Protein AF-A0A1Y1I5N3-F1 (afdb_monomer)

Secondary structure (DSSP, 8-state):
---TTS--HHHHHHHHHHHHHTS-------B--EEEEEE-TT--EEEEEEESSS--THHHHHHHHHHS-GGGS-SEEE-TTHHHHHHHHHTT-TTTTTTPEEEB-HHHHH--SSSS-SS-GGGBGGG-GGGTTS-TTHHHHHHHHHHTTHHHHHHSBHHHHHHHHHHHHHHHHHHSPPTTHHHHHH---GGGS-HHHHHHHH--

Organism: Klebsormidium nitens (NCBI:txid105231)

pLDDT: mean 79.45, std 16.7, range [38.56, 98.25]

Nearest PDB structures (foldseek):
  6s3w-assembly1_A  TM=2.568E-01  e=3.613E+00  Pseudomonas aeruginosa

Mean predicted aligned error: 13.48 Å

Foldseek 3Di:
DADPVNDDPVVVVVVVVVVVVPPPPPVPQQQFPAKAWDDFLLLQTPDIDTHSDPDDLVRVVVCCVVPDFLVRDDLEDEDQPQVRNVVVCCVPPCPSCVSYQGAYQQCSQPPPPPDTRPDDPSRHQCVDPVCPPGNSCSVVVNVVQCVVCVVVSRPDHPVRNVVVVVVSSVVVNVPRCDPCNVVVVVDDDLVPDDPVVNCVPVPD

Structure (mmCIF, N/CA/C/O backbone):
data_AF-A0A1Y1I5N3-F1
#
_entry.id   AF-A0A1Y1I5N3-F1
#
loop_
_atom_site.group_PDB
_atom_site.id
_atom_site.type_symbol
_atom_site.label_atom_id
_atom_site.label_alt_id
_atom_site.label_comp_id
_atom_site.label_asym_id
_atom_site.label_entity_id
_atom_site.label_seq_id
_atom_site.pdbx_PDB_ins_code
_atom_site.Cartn_x
_atom_site.Cartn_y
_atom_site.Cartn_z
_atom_site.occupancy
_atom_site.B_iso_or_equiv
_atom_site.auth_seq_id
_atom_site.auth_comp_id
_atom_site.auth_asym_id
_atom_site.auth_atom_id
_atom_site.pdbx_PDB_model_num
ATOM 1 N N . HIS A 1 1 ? 29.650 -2.878 34.813 1.00 49.00 1 HIS A N 1
ATOM 2 C CA . HIS A 1 1 ? 29.676 -1.657 33.980 1.00 49.00 1 HIS A CA 1
ATOM 3 C C . HIS A 1 1 ? 28.826 -0.577 34.642 1.00 49.00 1 HIS A C 1
ATOM 5 O O . HIS A 1 1 ? 27.629 -0.785 34.774 1.00 49.00 1 HIS A O 1
ATOM 11 N N . ARG A 1 2 ? 29.423 0.523 35.129 1.00 40.97 2 ARG A N 1
ATOM 12 C CA . ARG A 1 2 ? 28.665 1.680 35.653 1.00 40.97 2 ARG A CA 1
ATOM 13 C C . ARG A 1 2 ? 28.353 2.626 34.493 1.00 40.97 2 ARG A C 1
ATOM 15 O O . ARG A 1 2 ? 29.228 2.873 33.666 1.00 40.97 2 ARG A O 1
ATOM 22 N N . CYS A 1 3 ? 27.114 3.106 34.409 1.00 49.78 3 CYS A N 1
ATOM 23 C CA . CYS A 1 3 ? 26.715 4.127 33.438 1.00 49.78 3 CYS A CA 1
ATOM 24 C C . CYS A 1 3 ? 27.462 5.443 33.738 1.00 49.78 3 CYS A C 1
ATOM 26 O O . CYS A 1 3 ? 27.920 5.655 34.860 1.00 49.78 3 CYS A O 1
ATOM 28 N N . ARG A 1 4 ? 27.569 6.349 32.756 1.00 51.53 4 ARG A N 1
ATOM 29 C CA . ARG A 1 4 ? 28.248 7.663 32.860 1.00 51.53 4 ARG A CA 1
ATOM 30 C C . ARG A 1 4 ? 27.728 8.541 34.018 1.00 51.53 4 ARG A C 1
ATOM 32 O O . ARG A 1 4 ? 28.372 9.515 34.382 1.00 51.53 4 ARG A O 1
ATOM 39 N N . SER A 1 5 ? 26.578 8.182 34.590 1.00 65.56 5 SER A N 1
ATOM 40 C CA . SER A 1 5 ? 25.937 8.780 35.765 1.00 65.56 5 SER A CA 1
ATOM 41 C C . SER A 1 5 ? 26.458 8.273 37.119 1.00 65.56 5 SER A C 1
ATOM 43 O O . SER A 1 5 ? 25.972 8.728 38.149 1.00 65.56 5 SER A O 1
ATOM 45 N N . GLY A 1 6 ? 27.390 7.312 37.152 1.00 69.25 6 GLY A N 1
ATOM 46 C CA . GLY A 1 6 ? 27.912 6.711 38.388 1.00 69.25 6 GLY A CA 1
ATOM 47 C C . GLY A 1 6 ? 26.971 5.704 39.064 1.00 69.25 6 GLY A C 1
ATOM 48 O O . GLY A 1 6 ? 27.403 4.995 39.970 1.00 69.25 6 GLY A O 1
ATOM 49 N N . LEU A 1 7 ? 25.728 5.596 38.587 1.00 69.00 7 LEU A N 1
ATOM 50 C CA . LEU A 1 7 ? 24.708 4.680 39.095 1.00 69.00 7 LEU A CA 1
ATOM 51 C C . LEU A 1 7 ? 24.925 3.255 38.574 1.00 69.00 7 LEU A C 1
ATOM 53 O O . LEU A 1 7 ? 25.372 3.035 37.436 1.00 69.00 7 LEU A O 1
ATOM 57 N N . THR A 1 8 ? 24.573 2.275 39.402 1.00 72.44 8 THR A N 1
ATOM 58 C CA . THR A 1 8 ? 24.370 0.900 38.941 1.00 72.44 8 THR A CA 1
ATOM 59 C C . THR A 1 8 ? 23.122 0.827 38.054 1.00 72.44 8 THR A C 1
ATOM 61 O O . THR A 1 8 ? 22.257 1.702 38.094 1.00 72.44 8 THR A O 1
ATOM 64 N N . VAL A 1 9 ? 23.027 -0.208 37.214 1.00 67.94 9 VAL A N 1
ATOM 65 C CA . VAL A 1 9 ? 21.909 -0.367 36.262 1.00 67.94 9 VAL A CA 1
ATOM 66 C C . VAL A 1 9 ? 20.556 -0.354 36.988 1.00 67.94 9 VAL A C 1
ATOM 68 O O . VAL A 1 9 ? 19.656 0.368 36.574 1.00 67.94 9 VAL A O 1
ATOM 71 N N . GLY A 1 10 ? 20.450 -1.041 38.132 1.00 72.19 10 GLY A N 1
ATOM 72 C CA . GLY A 1 10 ? 19.219 -1.069 38.928 1.00 72.19 10 GLY A CA 1
ATOM 73 C C . GLY A 1 10 ? 18.838 0.287 39.533 1.00 72.19 10 GLY A C 1
ATOM 74 O O . GLY A 1 10 ? 17.663 0.640 39.557 1.00 72.19 10 GLY A O 1
ATOM 75 N N . GLU A 1 11 ? 19.814 1.085 39.971 1.00 76.50 11 GLU A N 1
ATOM 76 C CA . GLU A 1 11 ? 19.559 2.432 40.504 1.00 76.50 11 GLU A CA 1
ATOM 77 C C . GLU A 1 11 ? 19.145 3.416 39.404 1.00 76.50 11 GLU A C 1
ATOM 79 O O . GLU A 1 11 ? 18.310 4.294 39.628 1.00 76.50 11 GLU A O 1
ATOM 84 N N . PHE A 1 12 ? 19.702 3.262 38.200 1.00 73.25 12 PHE A N 1
ATOM 85 C CA . PHE A 1 12 ? 19.296 4.044 37.038 1.00 73.25 12 PHE A CA 1
ATOM 86 C C . PHE A 1 12 ? 17.852 3.721 36.633 1.00 73.25 12 PHE A C 1
ATOM 88 O O . PHE A 1 12 ? 17.047 4.637 36.462 1.00 73.25 12 PHE A O 1
ATOM 95 N N . ASP A 1 13 ? 17.504 2.436 36.564 1.00 70.88 13 ASP A N 1
ATOM 96 C CA . ASP A 1 13 ? 16.156 1.987 36.211 1.00 70.88 13 ASP A CA 1
ATOM 97 C C . ASP A 1 13 ? 15.117 2.427 37.255 1.00 70.88 13 ASP A C 1
ATOM 99 O O . ASP A 1 13 ? 14.044 2.916 36.896 1.00 70.88 13 ASP A O 1
ATOM 103 N N . ALA A 1 14 ? 15.453 2.348 38.549 1.00 77.81 14 ALA A N 1
ATOM 104 C CA . ALA A 1 14 ? 14.594 2.828 39.632 1.00 77.81 14 ALA A CA 1
ATOM 105 C C . ALA A 1 14 ? 14.364 4.347 39.562 1.00 77.81 14 ALA A C 1
ATOM 107 O O . ALA A 1 14 ? 13.239 4.816 39.753 1.00 77.81 14 ALA A O 1
ATOM 108 N N . LYS A 1 15 ? 15.404 5.123 39.235 1.00 77.62 15 LYS A N 1
ATOM 109 C CA . LYS A 1 15 ? 15.297 6.578 39.074 1.00 77.62 15 LYS A CA 1
ATOM 110 C C . LYS A 1 15 ? 14.412 6.955 37.884 1.00 77.62 15 LYS A C 1
ATOM 112 O O . LYS A 1 15 ? 13.531 7.801 38.025 1.00 77.62 15 LYS A O 1
ATOM 117 N N . VAL A 1 16 ? 14.585 6.284 36.744 1.00 72.50 16 VAL A N 1
ATOM 118 C CA . VAL A 1 16 ? 13.732 6.472 35.558 1.00 72.50 16 VAL A CA 1
ATOM 119 C C . VAL A 1 16 ? 12.280 6.095 35.865 1.00 72.50 16 VAL A C 1
ATOM 121 O O . VAL A 1 16 ? 11.362 6.820 35.477 1.00 72.50 16 VAL A O 1
ATOM 124 N N . ALA A 1 17 ? 12.055 5.003 36.603 1.00 70.44 17 ALA A N 1
ATOM 125 C CA . ALA A 1 17 ? 10.721 4.586 37.024 1.00 70.44 17 ALA A CA 1
ATOM 126 C C . ALA A 1 17 ? 10.049 5.644 37.918 1.00 70.44 17 ALA A C 1
ATOM 128 O O . ALA A 1 17 ? 8.897 6.011 37.671 1.00 70.44 17 ALA A O 1
ATOM 129 N N . LEU A 1 18 ? 10.778 6.206 38.887 1.00 70.62 18 LEU A N 1
ATOM 130 C CA . LEU A 1 18 ? 10.274 7.244 39.790 1.00 70.62 18 LEU A CA 1
ATOM 131 C C . LEU A 1 18 ? 9.935 8.548 39.045 1.00 70.62 18 LEU A C 1
ATOM 133 O O . LEU A 1 18 ? 8.859 9.115 39.234 1.00 70.62 18 LEU A O 1
ATOM 137 N N . GLU A 1 19 ? 10.808 8.988 38.134 1.00 68.19 19 GLU A N 1
ATOM 138 C CA . GLU A 1 19 ? 10.576 10.162 37.280 1.00 68.19 19 GLU A CA 1
ATOM 139 C C . GLU A 1 19 ? 9.397 9.946 36.313 1.00 68.19 19 GLU A C 1
ATOM 141 O O . GLU A 1 19 ? 8.645 10.877 36.005 1.00 68.19 19 GLU A O 1
ATOM 146 N N . SER A 1 20 ? 9.182 8.706 35.862 1.00 57.84 20 SER A N 1
ATOM 147 C CA . SER A 1 20 ? 8.057 8.348 34.993 1.00 57.84 20 SER A CA 1
ATOM 148 C C . SER A 1 20 ? 6.710 8.264 35.726 1.00 57.84 20 SER A C 1
ATOM 150 O O . SER A 1 20 ? 5.678 8.542 35.112 1.00 57.84 20 SER A O 1
ATOM 152 N N . GLY A 1 21 ? 6.709 7.977 37.036 1.00 53.69 21 GLY A N 1
ATOM 153 C CA . GLY A 1 21 ? 5.507 7.902 37.879 1.00 53.69 21 GLY A CA 1
ATOM 154 C C . GLY A 1 21 ? 4.899 9.259 38.264 1.00 53.69 21 GLY A C 1
ATOM 155 O O . GLY A 1 21 ? 3.716 9.331 38.589 1.00 53.69 21 GLY A O 1
ATOM 156 N N . ILE A 1 22 ? 5.670 10.351 38.181 1.00 52.28 22 ILE A N 1
ATOM 157 C CA . ILE A 1 22 ? 5.229 11.709 38.568 1.00 52.28 22 ILE A CA 1
ATOM 158 C C . ILE A 1 22 ? 4.509 12.444 37.423 1.00 52.28 22 ILE A C 1
ATOM 160 O O . ILE A 1 22 ? 3.836 13.460 37.637 1.00 52.28 22 ILE A O 1
ATOM 164 N N . LYS A 1 23 ? 4.547 11.923 36.189 1.00 48.09 23 LYS A N 1
ATOM 165 C CA . LYS A 1 23 ? 3.682 12.444 35.125 1.00 48.09 23 LYS A CA 1
ATOM 166 C C . LYS A 1 23 ? 2.243 12.094 35.479 1.00 48.09 23 LYS A C 1
ATOM 168 O O . LYS A 1 23 ? 1.812 10.968 35.254 1.00 48.09 23 LYS A O 1
ATOM 173 N N . LYS A 1 24 ? 1.510 13.082 36.023 1.00 45.91 24 LYS A N 1
ATOM 174 C CA . LYS A 1 24 ? 0.048 13.065 36.183 1.00 45.91 24 LYS A CA 1
ATOM 175 C C . LYS A 1 24 ? -0.533 12.241 35.044 1.00 45.91 24 LYS A C 1
ATOM 177 O O . LYS A 1 24 ? -0.279 12.572 33.883 1.00 45.91 24 LYS A O 1
ATOM 182 N N . ASN A 1 25 ? -1.316 11.219 35.382 1.00 45.00 25 ASN A N 1
ATOM 183 C CA . ASN A 1 25 ? -2.225 10.542 34.468 1.00 45.00 25 ASN A CA 1
ATOM 184 C C . ASN A 1 25 ? -3.223 11.576 33.908 1.00 45.00 25 ASN A C 1
ATOM 186 O O . ASN A 1 25 ? -4.416 11.539 34.193 1.00 45.00 25 ASN A O 1
ATOM 190 N N . LYS A 1 26 ? -2.763 12.515 33.069 1.00 43.25 26 LYS A N 1
ATOM 191 C CA . LYS A 1 26 ? -3.574 13.003 31.970 1.00 43.25 26 LYS A CA 1
ATOM 192 C C . LYS A 1 26 ? -3.842 11.729 31.215 1.00 43.25 26 LYS A C 1
ATOM 194 O O . LYS A 1 26 ? -2.942 11.209 30.563 1.00 43.25 26 LYS A O 1
ATOM 199 N N . ARG A 1 27 ? -5.040 11.183 31.418 1.00 42.94 27 ARG A N 1
ATOM 200 C CA . ARG A 1 27 ? -5.627 10.147 30.585 1.00 42.94 27 ARG A CA 1
ATOM 201 C C . ARG A 1 27 ? -5.386 10.655 29.173 1.00 42.94 27 ARG A C 1
ATOM 203 O O . ARG A 1 27 ? -6.073 11.578 28.746 1.00 42.94 27 ARG A O 1
ATOM 210 N N . LEU A 1 28 ? -4.303 10.192 28.538 1.00 47.88 28 LEU A N 1
ATOM 211 C CA . LEU A 1 28 ? -3.980 10.538 27.168 1.00 47.88 28 LEU A CA 1
ATOM 212 C C . LEU A 1 28 ? -5.255 10.134 26.467 1.00 47.88 28 LEU A C 1
ATOM 214 O O . LEU A 1 28 ? -5.582 8.943 26.437 1.00 47.88 28 LEU A O 1
ATOM 218 N N . GLN A 1 29 ? -6.039 11.118 26.018 1.00 53.00 29 GLN A N 1
ATOM 219 C CA . GLN A 1 29 ? -7.091 10.815 25.075 1.00 53.00 29 GLN A CA 1
ATOM 220 C C . GLN A 1 29 ? -6.402 9.924 24.047 1.00 53.00 29 GLN A C 1
ATOM 222 O O . GLN A 1 29 ? -5.270 10.212 23.640 1.00 53.00 29 GLN A O 1
ATOM 227 N N . ARG A 1 30 ? -6.988 8.750 23.787 1.00 54.19 30 ARG A N 1
ATOM 228 C CA . ARG A 1 30 ? -6.460 7.772 22.833 1.00 54.19 30 ARG A CA 1
ATOM 229 C C . ARG A 1 30 ? -6.577 8.394 21.440 1.00 54.19 30 ARG A C 1
ATOM 231 O O . ARG A 1 30 ? -7.426 8.007 20.646 1.00 54.19 30 ARG A O 1
ATOM 238 N N . HIS A 1 31 ? -5.774 9.421 21.204 1.00 63.66 31 HIS A N 1
ATOM 239 C CA . HIS A 1 31 ? -5.597 10.088 19.944 1.00 63.66 31 HIS A CA 1
ATOM 240 C C . HIS A 1 31 ? -4.945 9.067 19.029 1.00 63.66 31 HIS A C 1
ATOM 242 O O . HIS A 1 31 ? -4.010 8.353 19.421 1.00 63.66 31 HIS A O 1
ATOM 248 N N . THR A 1 32 ? -5.482 8.968 17.824 1.00 69.25 32 THR A N 1
ATOM 249 C CA . THR A 1 32 ? -4.882 8.169 16.767 1.00 69.25 32 THR A CA 1
ATOM 250 C C . THR A 1 32 ? -3.478 8.716 16.497 1.00 69.25 32 THR A C 1
ATOM 252 O O . THR A 1 32 ? -3.208 9.907 16.662 1.00 69.25 32 THR A O 1
ATOM 255 N N . LYS A 1 33 ? -2.530 7.844 16.147 1.00 77.50 33 LYS A N 1
ATOM 256 C CA . LYS A 1 33 ? -1.185 8.274 15.730 1.00 77.50 33 LYS A CA 1
ATOM 257 C C . LYS A 1 33 ? -1.128 8.617 14.243 1.00 77.50 33 LYS A C 1
ATOM 259 O O . LYS A 1 33 ? -0.141 9.189 13.794 1.00 77.50 33 LYS A O 1
ATOM 264 N N . GLY A 1 34 ? -2.201 8.324 13.512 1.00 83.19 34 GLY A N 1
ATOM 265 C CA . GLY A 1 34 ? -2.398 8.683 12.117 1.00 83.19 34 GLY A CA 1
ATOM 266 C C . GLY A 1 34 ? -3.257 7.653 11.392 1.00 83.19 34 GLY A C 1
ATOM 267 O O . GLY A 1 34 ? -3.804 6.731 12.002 1.00 83.19 34 GLY A O 1
ATOM 268 N N . GLY A 1 35 ? -3.356 7.815 10.078 1.00 86.25 35 GLY A N 1
ATOM 269 C CA . GLY A 1 35 ? -3.893 6.814 9.166 1.00 86.25 35 GLY A CA 1
ATOM 270 C C . GLY A 1 35 ? -2.819 6.413 8.162 1.00 86.25 35 GLY A C 1
ATOM 271 O O . GLY A 1 35 ? -2.046 7.259 7.726 1.00 86.25 35 GLY A O 1
ATOM 272 N N . PHE A 1 36 ? -2.783 5.137 7.813 1.00 88.81 36 PHE A N 1
ATOM 273 C CA . PHE A 1 36 ? -1.980 4.589 6.729 1.00 88.81 36 PHE A CA 1
ATOM 274 C C . PHE A 1 36 ? -2.914 4.310 5.552 1.00 88.81 36 PHE A C 1
ATOM 276 O O . PHE A 1 36 ? -3.925 3.637 5.746 1.00 88.81 36 PHE A O 1
ATOM 283 N N . VAL A 1 37 ? -2.633 4.828 4.359 1.00 90.56 37 VAL A N 1
ATOM 284 C CA . VAL A 1 37 ? -3.534 4.707 3.200 1.00 90.56 37 VAL A CA 1
ATOM 285 C C . VAL A 1 37 ? -2.962 3.797 2.125 1.00 90.56 37 VAL A C 1
ATOM 287 O O . VAL A 1 37 ? -1.754 3.729 1.930 1.00 90.56 37 VAL A O 1
ATOM 290 N N . PHE A 1 38 ? -3.852 3.115 1.407 1.00 89.94 38 PHE A N 1
ATOM 291 C CA . PHE A 1 38 ? -3.508 2.313 0.236 1.00 89.94 38 PHE A CA 1
ATOM 292 C C . PHE A 1 38 ? -4.138 2.962 -0.978 1.00 89.94 38 PHE A C 1
ATOM 294 O O . PHE A 1 38 ? -5.343 3.225 -0.979 1.00 89.94 38 PHE A O 1
ATOM 301 N N . SER A 1 39 ? -3.343 3.201 -2.014 1.00 89.94 39 SER A N 1
ATOM 302 C CA . SER A 1 39 ? -3.842 3.762 -3.260 1.00 89.94 39 SER A CA 1
ATOM 303 C C . SER A 1 39 ? -3.265 3.064 -4.472 1.00 89.94 39 SER A C 1
ATOM 305 O O . SER A 1 39 ? -2.193 2.465 -4.420 1.00 89.94 39 SER A O 1
ATOM 307 N N . CYS A 1 40 ? -3.974 3.190 -5.583 1.00 87.81 40 CYS A N 1
ATOM 308 C CA . CYS A 1 40 ? -3.466 2.793 -6.883 1.00 87.81 40 CYS A CA 1
ATOM 309 C C . CYS A 1 40 ? -2.579 3.883 -7.500 1.00 87.81 40 CYS A C 1
ATOM 311 O O . CYS A 1 40 ? -2.591 5.024 -7.028 1.00 87.81 40 CYS A O 1
ATOM 313 N N . PRO A 1 41 ? -1.884 3.577 -8.608 1.00 88.06 41 PRO A N 1
ATOM 314 C CA . PRO A 1 41 ? -1.103 4.564 -9.356 1.00 88.06 41 PRO A CA 1
ATOM 315 C C . PRO A 1 41 ? -1.919 5.756 -9.889 1.00 88.06 41 PRO A C 1
ATOM 317 O O . PRO A 1 41 ? -1.386 6.847 -10.064 1.00 88.06 41 PRO A O 1
ATOM 320 N N . HIS A 1 42 ? -3.228 5.586 -10.097 1.00 86.44 42 HIS A N 1
ATOM 321 C CA . HIS A 1 42 ? -4.155 6.660 -10.488 1.00 86.44 42 HIS A CA 1
ATOM 322 C C . HIS A 1 42 ? -4.592 7.536 -9.304 1.00 86.44 42 HIS A C 1
ATOM 324 O O . HIS A 1 42 ? -5.553 8.296 -9.405 1.00 86.44 42 HIS A O 1
ATOM 330 N N . CYS A 1 43 ? -3.927 7.394 -8.156 1.00 89.06 43 CYS A N 1
ATOM 331 C CA . CYS A 1 43 ? -4.204 8.122 -6.928 1.00 89.06 43 CYS A CA 1
ATOM 332 C C . CYS A 1 43 ? -5.594 7.839 -6.332 1.00 89.06 43 CYS A C 1
ATOM 334 O O . CYS A 1 43 ? -6.053 8.631 -5.518 1.00 89.06 43 CYS A O 1
ATOM 336 N N . VAL A 1 44 ? -6.270 6.737 -6.677 1.00 89.19 44 VAL A N 1
ATOM 337 C CA . VAL A 1 44 ? -7.519 6.316 -6.009 1.00 89.19 44 VAL A CA 1
ATOM 338 C C . VAL A 1 44 ? -7.165 5.618 -4.703 1.00 89.19 44 VAL A C 1
ATOM 340 O O . VAL A 1 44 ? -6.408 4.650 -4.724 1.00 89.19 44 VAL A O 1
ATOM 343 N N . ILE A 1 45 ? -7.709 6.084 -3.577 1.00 88.44 45 ILE A N 1
ATOM 344 C CA . ILE A 1 45 ? -7.483 5.462 -2.265 1.00 88.44 45 ILE A CA 1
ATOM 345 C C . ILE A 1 45 ? -8.481 4.315 -2.085 1.00 88.44 45 ILE A C 1
ATOM 347 O O . ILE A 1 45 ? -9.687 4.547 -2.063 1.00 88.44 45 ILE A O 1
ATOM 351 N N . TYR A 1 46 ? -7.992 3.088 -1.930 1.00 86.12 46 TYR A N 1
ATOM 352 C CA . TYR A 1 46 ? -8.825 1.897 -1.732 1.00 86.12 46 TYR A CA 1
ATOM 353 C C . TYR A 1 46 ? -9.297 1.729 -0.294 1.00 86.12 46 TYR A C 1
ATOM 355 O O . TYR A 1 46 ? -10.343 1.145 -0.031 1.00 86.12 46 TYR A O 1
ATOM 363 N N . GLY A 1 47 ? -8.509 2.231 0.648 1.00 86.06 47 GLY A N 1
ATOM 364 C CA . GLY A 1 47 ? -8.803 2.099 2.059 1.00 86.06 47 GLY A CA 1
ATOM 365 C C . GLY A 1 47 ? -7.682 2.645 2.919 1.00 86.06 47 GLY A C 1
ATOM 366 O O . GLY A 1 47 ? -6.672 3.159 2.428 1.00 86.06 47 GLY A O 1
ATOM 367 N N . PHE A 1 48 ? -7.879 2.527 4.226 1.00 88.81 48 PHE A N 1
ATOM 368 C CA . PHE A 1 48 ? -6.944 3.021 5.220 1.00 88.81 48 PHE A CA 1
ATOM 369 C C . PHE A 1 48 ? -6.882 2.107 6.447 1.00 88.81 48 PHE A C 1
ATOM 371 O O . PHE A 1 48 ? -7.803 1.344 6.739 1.00 88.81 48 PHE A O 1
ATOM 378 N N . HIS A 1 49 ? -5.792 2.226 7.195 1.00 88.69 49 HIS A N 1
ATOM 379 C CA . HIS A 1 49 ? -5.568 1.591 8.483 1.00 88.69 49 HIS A CA 1
ATOM 380 C C . HIS A 1 49 ? -5.296 2.658 9.536 1.00 88.69 49 HIS A C 1
ATOM 382 O O . HIS A 1 49 ? -4.391 3.475 9.384 1.00 88.69 49 HIS A O 1
ATOM 388 N N . VAL A 1 50 ? -6.087 2.674 10.607 1.00 88.06 50 VAL A N 1
ATOM 389 C CA . VAL A 1 50 ? -5.875 3.622 11.703 1.00 88.06 50 VAL A CA 1
ATOM 390 C C . VAL A 1 50 ? -4.725 3.137 12.576 1.00 88.06 50 VAL A C 1
ATOM 392 O O . VAL A 1 50 ? -4.815 2.086 13.208 1.00 88.06 50 VAL A O 1
ATOM 395 N N . MET A 1 51 ? -3.666 3.936 12.657 1.00 86.88 51 MET A N 1
ATOM 396 C CA . MET A 1 51 ? -2.493 3.614 13.454 1.00 86.88 51 MET A CA 1
ATOM 397 C C . MET A 1 51 ? -2.718 4.030 14.909 1.00 86.88 51 MET A C 1
ATOM 399 O O . MET A 1 51 ? -2.945 5.201 15.225 1.00 86.88 51 MET A O 1
ATOM 403 N N . LEU A 1 52 ? -2.628 3.066 15.824 1.00 84.31 52 LEU A N 1
ATOM 404 C CA . LEU A 1 52 ? -2.673 3.318 17.273 1.00 84.31 52 LEU A CA 1
ATOM 405 C C . LEU A 1 52 ? -1.279 3.568 17.870 1.00 84.31 52 LEU A C 1
ATOM 407 O O . LEU A 1 52 ? -1.146 3.936 19.038 1.00 84.31 52 LEU A O 1
ATOM 411 N N . ARG A 1 53 ? -0.232 3.330 17.078 1.00 85.38 53 ARG A N 1
ATOM 412 C CA . ARG A 1 53 ? 1.188 3.479 17.420 1.00 85.38 53 ARG A CA 1
ATOM 413 C C . ARG A 1 53 ? 1.903 4.161 16.251 1.00 85.38 53 ARG A C 1
ATOM 415 O O . ARG A 1 53 ? 1.265 4.480 15.256 1.00 85.38 53 ARG A O 1
ATOM 422 N N . GLY A 1 54 ? 3.199 4.432 16.394 1.00 85.00 54 GLY A N 1
ATOM 423 C CA . GLY A 1 54 ? 3.994 4.901 15.257 1.00 85.00 54 GLY A CA 1
ATOM 424 C C . GLY A 1 54 ? 3.972 3.884 14.114 1.00 85.00 54 GLY A C 1
ATOM 425 O O . GLY A 1 54 ? 3.869 2.683 14.378 1.00 85.00 54 GLY A O 1
ATOM 426 N N . GLU A 1 55 ? 4.067 4.382 12.881 1.00 88.94 55 GLU A N 1
ATOM 427 C CA . GLU A 1 55 ? 4.101 3.552 11.677 1.00 88.94 55 GLU A CA 1
ATOM 428 C C . GLU A 1 55 ? 5.217 2.510 11.759 1.00 88.94 55 GLU A C 1
ATOM 430 O O . GLU A 1 55 ? 6.341 2.769 12.203 1.00 88.94 55 GLU A O 1
ATOM 435 N N . SER A 1 56 ? 4.896 1.301 11.327 1.00 91.19 56 SER A N 1
ATOM 436 C CA . SER A 1 56 ? 5.803 0.173 11.320 1.00 91.19 56 SER A CA 1
ATOM 437 C C . SER A 1 56 ? 5.485 -0.762 10.152 1.00 91.19 56 SER A C 1
ATOM 439 O O . SER A 1 56 ? 4.370 -0.756 9.642 1.00 91.19 56 SER A O 1
ATOM 441 N N . PRO A 1 57 ? 6.397 -1.679 9.783 1.00 95.06 57 PRO A N 1
ATOM 442 C CA . PRO A 1 57 ? 6.104 -2.730 8.803 1.00 95.06 57 PRO A CA 1
ATOM 443 C C . PRO A 1 57 ? 4.866 -3.586 9.123 1.00 95.06 57 PRO A C 1
ATOM 445 O O . PRO A 1 57 ? 4.336 -4.264 8.245 1.00 95.06 57 PRO A O 1
ATOM 448 N N . ARG A 1 58 ? 4.408 -3.577 10.383 1.00 94.38 58 ARG A N 1
ATOM 449 C CA . ARG A 1 58 ? 3.196 -4.275 10.807 1.00 94.38 58 ARG A CA 1
ATOM 450 C C . ARG A 1 58 ? 1.943 -3.680 10.172 1.00 94.38 58 ARG A C 1
ATOM 452 O O . ARG A 1 58 ? 1.021 -4.441 9.907 1.00 94.38 58 ARG A O 1
ATOM 459 N N . ASP A 1 59 ? 1.882 -2.370 9.972 1.00 93.81 59 ASP A N 1
ATOM 460 C CA . ASP A 1 59 ? 0.675 -1.676 9.519 1.00 93.81 59 ASP A CA 1
ATOM 461 C C . ASP A 1 59 ? 0.271 -2.123 8.098 1.00 93.81 59 ASP A C 1
ATOM 463 O O . ASP A 1 59 ? -0.815 -2.697 7.950 1.00 93.81 59 ASP A O 1
ATOM 467 N N . PRO A 1 60 ? 1.150 -2.031 7.074 1.00 93.69 60 PRO A N 1
ATOM 468 C CA . PRO A 1 60 ? 0.861 -2.582 5.756 1.00 93.69 60 PRO A CA 1
ATOM 469 C C . PRO A 1 60 ? 0.690 -4.102 5.755 1.00 93.69 60 PRO A C 1
ATOM 471 O O . PRO A 1 60 ? -0.228 -4.604 5.109 1.00 93.69 60 PRO A O 1
ATOM 474 N N . PHE A 1 61 ? 1.500 -4.846 6.519 1.00 95.81 61 PHE A N 1
ATOM 475 C CA . PHE A 1 61 ? 1.344 -6.300 6.633 1.00 95.81 61 PHE A CA 1
ATOM 476 C C . PHE A 1 61 ? -0.047 -6.691 7.147 1.00 95.81 61 PHE A C 1
ATOM 478 O O . PHE A 1 61 ? -0.686 -7.574 6.583 1.00 95.81 61 PHE A O 1
ATOM 485 N N . THR A 1 62 ? -0.529 -6.026 8.201 1.00 93.44 62 THR A N 1
ATOM 486 C CA . THR A 1 62 ? -1.816 -6.339 8.834 1.00 93.44 62 THR A CA 1
ATOM 487 C C . THR A 1 62 ? -2.947 -6.184 7.831 1.00 93.44 62 THR A C 1
ATOM 489 O O . THR A 1 62 ? -3.808 -7.054 7.754 1.00 93.44 62 THR A O 1
ATOM 492 N N . VAL A 1 63 ? -2.943 -5.118 7.031 1.00 91.44 63 VAL A N 1
ATOM 493 C CA . VAL A 1 63 ? -3.978 -4.921 6.010 1.00 91.44 63 VAL A CA 1
ATOM 494 C C . VAL A 1 63 ? -3.874 -5.968 4.913 1.00 91.44 63 VAL A C 1
ATOM 496 O O . VAL A 1 63 ? -4.855 -6.660 4.663 1.00 91.44 63 VAL A O 1
ATOM 499 N N . LEU A 1 64 ? -2.698 -6.125 4.302 1.00 92.50 64 LEU A N 1
ATOM 500 C CA . LEU A 1 64 ? -2.522 -7.044 3.175 1.00 92.50 64 LEU A CA 1
ATOM 501 C C . LEU A 1 64 ? -2.859 -8.491 3.553 1.00 92.50 64 LEU A C 1
ATOM 503 O O . LEU A 1 64 ? -3.478 -9.192 2.765 1.00 92.50 64 LEU A O 1
ATOM 507 N N . TYR A 1 65 ? -2.502 -8.923 4.764 1.00 95.19 65 TYR A N 1
ATOM 508 C CA . TYR A 1 65 ? -2.741 -10.289 5.226 1.00 95.19 65 TYR A CA 1
ATOM 509 C C . TYR A 1 65 ? -4.180 -10.538 5.702 1.00 95.19 65 TYR A C 1
ATOM 511 O O . TYR A 1 65 ? -4.712 -11.624 5.509 1.00 95.19 65 TYR A O 1
ATOM 51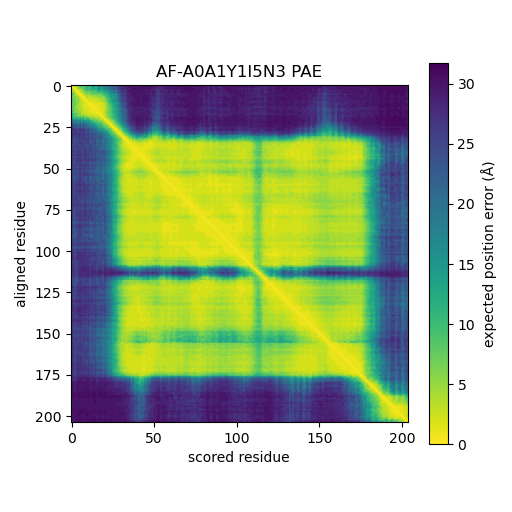9 N N . THR A 1 66 ? -4.829 -9.555 6.338 1.00 91.19 66 THR A N 1
ATOM 520 C CA . THR A 1 66 ? -6.155 -9.768 6.962 1.00 91.19 66 THR A CA 1
ATOM 521 C C . THR A 1 66 ? -7.335 -9.263 6.137 1.00 91.19 66 THR A C 1
ATOM 523 O O . THR A 1 66 ? -8.485 -9.439 6.553 1.00 91.19 66 THR A O 1
ATOM 526 N N . ARG A 1 67 ? -7.083 -8.563 5.024 1.00 89.56 67 ARG A N 1
ATOM 527 C CA . ARG A 1 67 ? -8.128 -7.931 4.198 1.00 89.56 67 ARG A CA 1
ATOM 528 C C . ARG A 1 67 ? -8.128 -8.378 2.744 1.00 89.56 67 ARG A C 1
ATOM 530 O O . ARG A 1 67 ? -9.122 -8.135 2.072 1.00 89.56 67 ARG A O 1
ATOM 537 N N . LEU A 1 68 ? -7.060 -9.014 2.271 1.00 87.62 68 LEU A N 1
ATOM 538 C CA . LEU A 1 68 ? -6.957 -9.526 0.907 1.00 87.62 68 LEU A CA 1
ATOM 539 C C . LEU A 1 68 ? -6.728 -11.033 0.950 1.00 87.62 68 LEU A C 1
ATOM 541 O O . LEU A 1 68 ? -6.088 -11.534 1.871 1.00 87.62 68 LEU A O 1
ATOM 545 N N . ASN A 1 69 ? -7.226 -11.758 -0.050 1.00 92.12 69 ASN A N 1
ATOM 546 C CA . ASN A 1 69 ? -6.771 -13.128 -0.262 1.00 92.12 69 ASN A CA 1
ATOM 547 C C . ASN A 1 69 ? -5.421 -13.097 -0.981 1.00 92.12 69 ASN A C 1
ATOM 549 O O . ASN A 1 69 ? -5.130 -12.156 -1.717 1.00 92.12 69 ASN A O 1
ATOM 553 N N . ARG A 1 70 ? -4.634 -14.172 -0.857 1.00 91.69 70 ARG A N 1
ATOM 554 C CA . ARG A 1 70 ? -3.339 -14.305 -1.548 1.00 91.69 70 ARG A CA 1
ATOM 555 C C . ARG A 1 70 ? -3.428 -13.984 -3.047 1.00 91.69 70 ARG A C 1
ATOM 557 O O . ARG A 1 70 ? -2.574 -13.284 -3.572 1.00 91.69 70 ARG A O 1
ATOM 564 N N . ARG A 1 71 ? -4.469 -14.483 -3.721 1.00 90.88 71 ARG A N 1
ATOM 565 C CA . ARG A 1 71 ? -4.697 -14.275 -5.164 1.00 90.88 71 ARG A CA 1
ATOM 566 C C . ARG A 1 71 ? -5.028 -12.827 -5.546 1.00 90.88 71 ARG A C 1
ATOM 568 O O . ARG A 1 71 ? -4.900 -12.476 -6.709 1.00 90.88 71 ARG A O 1
ATOM 575 N N . ASP A 1 72 ? -5.457 -12.022 -4.576 1.00 90.88 72 ASP A N 1
ATOM 576 C CA . ASP A 1 72 ? -5.856 -10.626 -4.763 1.00 90.88 72 ASP A CA 1
ATOM 577 C C . ASP A 1 72 ? -4.714 -9.657 -4.383 1.00 90.88 72 ASP A C 1
ATOM 579 O O . ASP A 1 72 ? -4.891 -8.438 -4.408 1.00 90.88 72 ASP A O 1
ATOM 583 N N . LEU A 1 73 ? -3.538 -10.177 -3.996 1.00 91.06 73 LEU A N 1
ATOM 584 C CA . LEU A 1 73 ? -2.365 -9.356 -3.707 1.00 91.06 73 LEU A CA 1
ATOM 585 C C . LEU A 1 73 ? -1.794 -8.727 -4.984 1.00 91.06 73 LEU A C 1
ATOM 587 O O . LEU A 1 73 ? -1.803 -9.351 -6.047 1.00 91.06 73 LEU A O 1
ATOM 591 N N . PRO A 1 74 ? -1.225 -7.513 -4.890 1.00 91.75 74 PRO A N 1
ATOM 592 C CA . PRO A 1 74 ? -0.570 -6.899 -6.030 1.00 91.75 74 PRO A CA 1
ATOM 593 C C . PRO A 1 74 ? 0.742 -7.622 -6.353 1.00 91.75 74 PRO A C 1
ATOM 595 O O . PRO A 1 74 ? 1.519 -7.952 -5.458 1.00 91.75 74 PRO A O 1
ATOM 598 N N . LEU A 1 75 ? 1.040 -7.767 -7.645 1.00 94.62 75 LEU A N 1
ATOM 599 C CA . LEU A 1 75 ? 2.342 -8.260 -8.108 1.00 94.62 75 LEU A CA 1
ATOM 600 C C . LEU A 1 75 ? 3.489 -7.329 -7.674 1.00 94.62 75 LEU A C 1
ATOM 602 O O . LEU A 1 75 ? 4.576 -7.793 -7.339 1.00 94.62 75 LEU A O 1
ATOM 606 N N . TYR A 1 76 ? 3.232 -6.018 -7.631 1.00 95.69 76 TYR A N 1
ATOM 607 C CA . TYR A 1 76 ? 4.180 -4.996 -7.190 1.00 95.69 76 TYR A CA 1
ATOM 608 C C . TYR A 1 76 ? 3.578 -4.158 -6.064 1.00 95.69 76 TYR A C 1
ATOM 610 O O . TYR A 1 76 ? 2.550 -3.507 -6.244 1.00 95.69 76 TYR A O 1
ATOM 618 N N . LEU A 1 77 ? 4.240 -4.148 -4.910 1.00 95.62 77 LEU A N 1
ATOM 619 C CA . LEU A 1 77 ? 3.899 -3.310 -3.769 1.00 95.62 77 LEU A CA 1
ATOM 620 C C . LEU A 1 77 ? 4.969 -2.236 -3.585 1.00 95.62 77 LEU A C 1
ATOM 622 O O . LEU A 1 77 ? 6.117 -2.548 -3.264 1.00 95.62 77 LEU A O 1
ATOM 626 N N . ILE A 1 78 ? 4.571 -0.979 -3.755 1.00 94.81 78 ILE A N 1
ATOM 627 C CA . ILE A 1 78 ? 5.453 0.184 -3.650 1.00 94.81 78 ILE A CA 1
ATOM 628 C C . ILE A 1 78 ? 5.313 0.790 -2.251 1.00 94.81 78 ILE A C 1
ATOM 630 O O . ILE A 1 78 ? 4.202 1.091 -1.816 1.00 94.81 78 ILE A O 1
ATOM 634 N N . HIS A 1 79 ? 6.427 0.924 -1.530 1.00 93.56 79 HIS A N 1
ATOM 635 C CA . HIS A 1 79 ? 6.462 1.467 -0.172 1.00 93.56 79 HIS A CA 1
ATOM 636 C C . HIS A 1 79 ? 7.863 1.984 0.188 1.00 93.56 79 HIS A C 1
ATOM 638 O O . HIS A 1 79 ? 8.857 1.298 -0.043 1.00 93.56 79 HIS A O 1
ATOM 644 N N . ASP A 1 80 ? 7.951 3.145 0.835 1.00 89.56 80 ASP A N 1
ATOM 645 C CA . ASP A 1 80 ? 9.222 3.843 1.106 1.00 89.56 80 ASP A CA 1
ATOM 646 C C . ASP A 1 80 ? 10.219 2.983 1.896 1.00 89.56 80 ASP A C 1
ATOM 648 O O . ASP A 1 80 ? 11.423 2.982 1.654 1.00 89.56 80 ASP A O 1
ATOM 652 N N . ASN A 1 81 ? 9.714 2.152 2.808 1.00 89.88 81 ASN A N 1
ATOM 653 C CA . ASN A 1 81 ? 10.518 1.252 3.630 1.00 89.88 81 ASN A CA 1
ATOM 654 C C . ASN A 1 81 ? 10.335 -0.225 3.222 1.00 89.88 81 ASN A C 1
ATOM 656 O O . ASN A 1 81 ? 10.290 -1.132 4.067 1.00 89.88 81 ASN A O 1
ATOM 660 N N . ALA A 1 82 ? 10.216 -0.479 1.912 1.00 94.69 82 ALA A N 1
ATOM 661 C CA . ALA A 1 82 ? 9.929 -1.792 1.328 1.00 94.69 82 ALA A CA 1
ATOM 662 C C . ALA A 1 82 ? 10.871 -2.907 1.794 1.00 94.69 82 ALA A C 1
ATOM 664 O O . ALA A 1 82 ? 10.419 -4.032 2.003 1.00 94.69 82 ALA A O 1
ATOM 665 N N . CYS A 1 83 ? 12.157 -2.629 2.031 1.00 94.69 83 CYS A N 1
ATOM 666 C CA . CYS A 1 83 ? 13.082 -3.657 2.510 1.00 94.69 83 CYS A CA 1
ATOM 667 C C . CYS A 1 83 ? 12.742 -4.170 3.913 1.00 94.69 83 CYS A C 1
ATOM 669 O O . CYS A 1 83 ? 12.798 -5.381 4.156 1.00 94.69 83 CYS A O 1
ATOM 671 N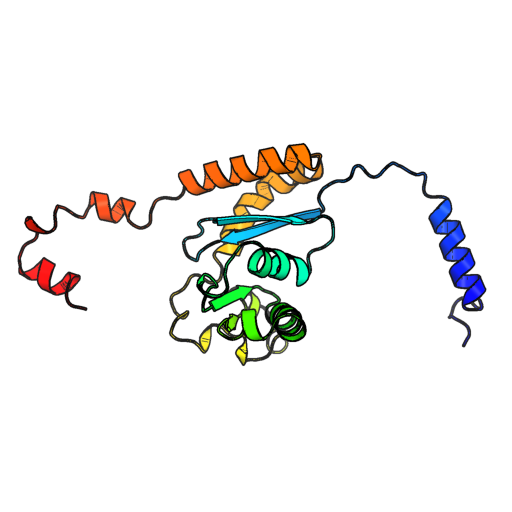 N . LYS A 1 84 ? 12.322 -3.291 4.834 1.00 95.62 84 LYS A N 1
ATOM 672 C CA . LYS A 1 84 ? 11.865 -3.732 6.160 1.00 95.62 84 LYS A CA 1
ATOM 673 C C . LYS A 1 84 ? 10.508 -4.420 6.078 1.00 95.62 84 LYS A C 1
ATOM 675 O O . LYS A 1 84 ? 10.306 -5.400 6.792 1.00 95.62 84 LYS A O 1
ATOM 680 N N . LEU A 1 85 ? 9.613 -3.950 5.206 1.00 96.75 85 LEU A N 1
ATOM 681 C CA . LEU A 1 85 ? 8.316 -4.588 4.975 1.00 96.75 85 LEU A CA 1
ATOM 682 C C . LEU A 1 85 ? 8.463 -6.001 4.409 1.00 96.75 85 LEU A C 1
ATOM 684 O O . LEU A 1 85 ? 7.930 -6.942 4.992 1.00 96.75 85 LEU A O 1
ATOM 688 N N . ARG A 1 86 ? 9.268 -6.182 3.360 1.00 97.44 86 ARG A N 1
ATOM 689 C CA . ARG A 1 86 ? 9.570 -7.498 2.789 1.00 97.44 86 ARG A CA 1
ATOM 690 C C . ARG A 1 86 ? 10.153 -8.435 3.839 1.00 97.44 86 ARG A C 1
ATOM 692 O O . ARG A 1 86 ? 9.669 -9.549 3.995 1.00 97.44 86 ARG A O 1
ATOM 699 N N . ALA A 1 87 ? 11.161 -7.991 4.593 1.00 97.31 87 ALA A N 1
ATOM 700 C CA . ALA A 1 87 ? 11.753 -8.811 5.649 1.00 97.31 87 ALA A CA 1
ATOM 701 C C . ALA A 1 87 ? 10.736 -9.166 6.750 1.00 97.31 87 ALA A C 1
ATOM 703 O O . ALA A 1 87 ? 10.776 -10.257 7.313 1.00 97.31 87 ALA A O 1
ATOM 704 N N . TYR A 1 88 ? 9.821 -8.250 7.077 1.00 98.12 88 TYR A N 1
ATOM 705 C CA . TYR A 1 88 ? 8.754 -8.494 8.043 1.00 98.12 88 TYR A CA 1
ATOM 706 C C . TYR A 1 88 ? 7.745 -9.533 7.543 1.00 98.12 88 TYR A C 1
ATOM 708 O O . TYR A 1 88 ? 7.415 -10.444 8.302 1.00 98.12 88 TYR A O 1
ATOM 716 N N . ALA A 1 89 ? 7.304 -9.403 6.289 1.00 98.25 89 ALA A N 1
ATOM 717 C CA . ALA A 1 89 ? 6.344 -10.289 5.643 1.00 98.25 89 ALA A CA 1
ATOM 718 C C . ALA A 1 89 ? 6.919 -11.695 5.437 1.00 98.25 89 ALA A C 1
ATOM 720 O O . ALA A 1 89 ? 6.326 -12.666 5.890 1.00 98.25 89 ALA A O 1
ATOM 721 N N . MET A 1 90 ? 8.122 -11.804 4.867 1.00 97.75 90 MET A N 1
ATOM 722 C CA . MET A 1 90 ? 8.761 -13.091 4.557 1.00 97.75 90 MET A CA 1
ATOM 723 C C . MET A 1 90 ? 9.137 -13.904 5.801 1.00 97.75 90 MET A C 1
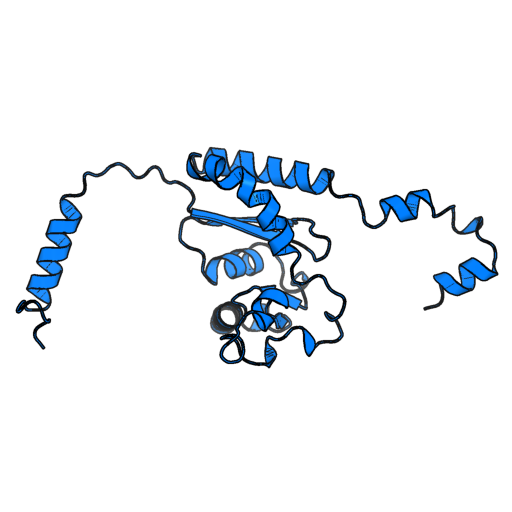ATOM 725 O O . MET A 1 90 ? 9.190 -15.124 5.736 1.00 97.75 90 MET A O 1
ATOM 729 N N . ARG A 1 91 ? 9.369 -13.258 6.952 1.00 98.06 91 ARG A N 1
ATOM 730 C CA . ARG A 1 91 ? 9.591 -13.968 8.227 1.00 98.06 91 ARG A CA 1
ATOM 731 C C . ARG A 1 91 ? 8.319 -14.536 8.852 1.00 98.06 91 ARG A C 1
ATOM 733 O O . ARG A 1 91 ? 8.425 -15.337 9.770 1.00 98.06 91 ARG A O 1
ATOM 740 N N . ARG A 1 92 ? 7.148 -14.052 8.444 1.00 98.00 92 ARG A N 1
ATOM 741 C CA . ARG A 1 92 ? 5.861 -14.435 9.038 1.00 98.00 92 ARG A CA 1
ATOM 742 C C . ARG A 1 92 ? 5.085 -15.342 8.107 1.00 98.00 92 ARG A C 1
ATOM 744 O O . ARG A 1 92 ? 4.697 -16.425 8.503 1.00 98.00 92 ARG A O 1
ATOM 751 N N . GLU A 1 93 ? 4.896 -14.890 6.875 1.00 97.88 93 GLU A N 1
ATOM 752 C CA . GLU A 1 93 ? 3.972 -15.488 5.916 1.00 97.88 93 GLU A CA 1
ATOM 753 C C . GLU A 1 93 ? 4.609 -15.561 4.516 1.00 97.88 93 GLU A C 1
ATOM 755 O O . GLU A 1 93 ? 4.109 -14.957 3.564 1.00 97.88 93 GLU A O 1
ATOM 760 N N . PRO A 1 94 ? 5.743 -16.269 4.350 1.00 97.50 94 PRO A N 1
ATOM 761 C CA . PRO A 1 94 ? 6.474 -16.294 3.083 1.00 97.50 94 PRO A CA 1
ATOM 762 C C . PRO A 1 94 ? 5.637 -16.857 1.932 1.00 97.50 94 PRO A C 1
ATOM 764 O O . PRO A 1 94 ? 5.698 -16.327 0.830 1.00 97.50 94 PRO A O 1
ATOM 767 N N . ALA A 1 95 ? 4.813 -17.881 2.185 1.00 97.75 95 ALA A N 1
ATOM 768 C CA . ALA A 1 95 ? 3.940 -18.457 1.166 1.00 97.75 95 ALA A CA 1
ATOM 769 C C . ALA A 1 95 ? 2.856 -17.469 0.713 1.00 97.75 95 ALA A C 1
ATOM 771 O O . ALA A 1 95 ? 2.550 -17.399 -0.471 1.00 97.75 95 ALA A O 1
ATOM 772 N N . PHE A 1 96 ? 2.297 -16.679 1.633 1.00 97.75 96 PHE A N 1
ATOM 773 C CA . PHE A 1 96 ? 1.253 -15.707 1.312 1.00 97.75 96 PHE A CA 1
ATOM 774 C C . PHE A 1 96 ? 1.782 -14.572 0.427 1.00 97.75 96 PHE A C 1
ATOM 776 O O . PHE A 1 96 ? 1.097 -14.140 -0.490 1.00 97.75 96 PHE A O 1
ATOM 783 N N . PHE A 1 97 ? 3.016 -14.121 0.669 1.00 98.19 97 PHE A N 1
ATOM 784 C CA . PHE A 1 97 ? 3.635 -13.002 -0.048 1.00 98.19 97 PHE A CA 1
ATOM 785 C C . PHE A 1 97 ? 4.631 -13.426 -1.138 1.00 98.19 97 PHE A C 1
ATOM 787 O O . PHE A 1 97 ? 5.334 -12.565 -1.665 1.00 98.19 97 PHE A O 1
ATOM 794 N N . ALA A 1 98 ? 4.717 -14.719 -1.469 1.00 96.44 98 ALA A N 1
ATOM 795 C CA . ALA A 1 98 ? 5.752 -15.278 -2.346 1.00 96.44 98 ALA A CA 1
ATOM 796 C C . ALA A 1 98 ? 5.835 -14.568 -3.706 1.00 96.44 98 ALA A C 1
ATOM 798 O O . ALA A 1 98 ? 6.927 -14.281 -4.200 1.00 96.44 98 ALA A O 1
ATOM 799 N N . ASP A 1 99 ? 4.669 -14.229 -4.250 1.00 96.62 99 ASP A N 1
ATOM 800 C CA . ASP A 1 99 ? 4.515 -13.662 -5.588 1.00 96.62 99 ASP A CA 1
ATOM 801 C C . ASP A 1 99 ? 4.569 -12.122 -5.584 1.00 96.62 99 ASP A C 1
ATOM 803 O O . ASP A 1 99 ? 4.551 -11.493 -6.636 1.00 96.62 99 ASP A O 1
ATOM 807 N N . VAL A 1 100 ? 4.682 -11.490 -4.409 1.00 97.56 100 VAL A N 1
ATOM 808 C CA . VAL A 1 100 ? 4.714 -10.028 -4.274 1.00 97.56 100 VAL A CA 1
ATOM 809 C C . VAL A 1 100 ? 6.145 -9.505 -4.394 1.00 97.56 100 VAL A C 1
ATOM 811 O O . VAL A 1 100 ? 7.054 -9.874 -3.639 1.00 97.56 100 VAL A O 1
ATOM 814 N N . ARG A 1 101 ? 6.358 -8.562 -5.312 1.00 97.31 101 ARG A N 1
ATOM 815 C CA . ARG A 1 101 ? 7.592 -7.782 -5.414 1.00 97.31 101 ARG A CA 1
ATOM 816 C C . ARG A 1 101 ? 7.458 -6.483 -4.626 1.00 97.31 101 ARG A C 1
ATOM 818 O O . ARG A 1 101 ? 6.624 -5.640 -4.926 1.00 97.31 101 ARG A O 1
ATOM 825 N N . PHE A 1 102 ? 8.308 -6.316 -3.620 1.00 97.44 102 PHE A N 1
ATOM 826 C CA . PHE A 1 102 ? 8.356 -5.112 -2.794 1.00 97.44 102 PHE A CA 1
ATOM 827 C C . PHE A 1 102 ? 9.366 -4.137 -3.389 1.00 97.44 102 PHE A C 1
ATOM 829 O O . PHE A 1 102 ? 10.539 -4.494 -3.501 1.00 97.44 102 PHE A O 1
ATOM 836 N N . LEU A 1 103 ? 8.928 -2.931 -3.730 1.00 96.06 103 LEU A N 1
ATOM 837 C CA . LEU A 1 103 ? 9.747 -1.893 -4.350 1.00 96.06 103 LEU A CA 1
ATOM 838 C C . LEU A 1 103 ? 9.621 -0.577 -3.579 1.00 96.06 103 LEU A C 1
ATOM 840 O O . LEU A 1 103 ? 8.626 -0.343 -2.897 1.00 96.06 103 LEU A O 1
ATOM 844 N N . VAL A 1 104 ? 10.637 0.273 -3.671 1.00 93.81 104 VAL A N 1
ATOM 845 C CA . VAL A 1 104 ? 10.627 1.617 -3.081 1.00 93.81 104 VAL A CA 1
ATOM 846 C C . VAL A 1 104 ? 10.126 2.609 -4.123 1.00 93.81 104 VAL A C 1
ATOM 848 O O . VAL A 1 104 ? 10.421 2.471 -5.310 1.00 93.81 104 VAL A O 1
ATOM 851 N N . ASP A 1 105 ? 9.359 3.602 -3.684 1.00 91.19 105 ASP A N 1
ATOM 852 C CA . ASP A 1 105 ? 8.951 4.702 -4.550 1.00 91.19 105 ASP A CA 1
ATOM 853 C C . ASP A 1 105 ? 10.171 5.398 -5.183 1.00 91.19 105 ASP A C 1
ATOM 855 O O . ASP A 1 105 ? 11.186 5.634 -4.527 1.00 91.19 105 ASP A O 1
ATOM 859 N N . ARG A 1 106 ? 10.070 5.724 -6.475 1.00 89.62 106 ARG A N 1
ATOM 860 C CA . ARG A 1 106 ? 11.163 6.267 -7.286 1.00 89.62 106 ARG A CA 1
ATOM 861 C C . ARG A 1 106 ? 11.728 7.559 -6.683 1.00 89.62 106 ARG A C 1
ATOM 863 O O . ARG A 1 106 ? 12.942 7.695 -6.561 1.00 89.62 106 ARG A O 1
ATOM 870 N N . PHE A 1 107 ? 10.865 8.468 -6.224 1.00 85.69 107 PHE A N 1
ATOM 871 C CA . PHE A 1 107 ? 11.291 9.702 -5.557 1.00 85.69 107 PHE A CA 1
ATOM 872 C C . PHE A 1 107 ? 12.103 9.389 -4.289 1.00 85.69 107 PHE A C 1
ATOM 874 O O . PHE A 1 107 ? 13.246 9.827 -4.151 1.00 85.69 107 PHE A O 1
ATOM 881 N N . HIS A 1 108 ? 11.577 8.536 -3.410 1.00 86.06 108 HIS A N 1
ATOM 882 C CA . HIS A 1 108 ? 12.278 8.126 -2.191 1.00 86.06 108 HIS A CA 1
ATOM 883 C C . HIS A 1 108 ? 13.608 7.404 -2.453 1.00 86.06 108 HIS A C 1
ATOM 885 O O . HIS A 1 108 ? 14.554 7.568 -1.682 1.00 86.06 108 HIS A O 1
ATOM 891 N N . PHE A 1 109 ? 13.706 6.635 -3.540 1.00 86.44 109 PHE A N 1
ATOM 892 C CA . PHE A 1 109 ? 14.926 5.911 -3.887 1.00 86.44 109 PHE A CA 1
ATOM 893 C C . PHE A 1 109 ? 16.041 6.831 -4.420 1.00 86.44 109 PHE A C 1
ATOM 895 O O . PHE A 1 109 ? 17.208 6.596 -4.114 1.00 86.44 109 PHE A O 1
ATOM 902 N N . HIS A 1 110 ? 15.711 7.879 -5.190 1.00 77.19 110 HIS A N 1
ATOM 903 C CA . HIS A 1 110 ? 16.708 8.787 -5.787 1.00 77.19 110 HIS A CA 1
ATOM 904 C C . HIS A 1 110 ? 17.133 9.959 -4.893 1.00 77.19 110 HIS A C 1
ATOM 906 O O . HIS A 1 110 ? 18.208 10.517 -5.101 1.00 77.19 110 HIS A O 1
ATOM 912 N N . HIS A 1 111 ? 16.323 10.356 -3.908 1.00 64.44 111 HIS A N 1
ATOM 913 C CA . HIS A 1 111 ? 16.612 11.525 -3.065 1.00 64.44 111 HIS A CA 1
ATOM 914 C C . HIS A 1 111 ? 17.736 11.323 -2.031 1.00 64.44 111 HIS A C 1
ATOM 916 O O . HIS A 1 111 ? 18.112 12.272 -1.340 1.00 64.44 111 HIS A O 1
ATOM 922 N N . THR A 1 112 ? 18.313 10.125 -1.914 1.00 61.06 112 THR A N 1
ATOM 923 C CA . THR A 1 112 ? 19.464 9.879 -1.038 1.00 61.06 112 THR A CA 1
ATOM 924 C C . THR A 1 112 ? 20.760 10.287 -1.741 1.00 61.06 112 THR A C 1
ATOM 926 O O . THR A 1 112 ? 21.338 9.530 -2.512 1.00 61.06 112 THR A O 1
ATOM 929 N N . THR A 1 113 ? 21.218 11.511 -1.469 1.00 49.97 113 THR A N 1
ATOM 930 C CA . THR A 1 113 ? 22.452 12.117 -2.007 1.00 49.97 113 THR A CA 1
ATOM 931 C C . THR A 1 113 ? 23.753 11.522 -1.453 1.00 49.97 113 THR A C 1
ATOM 933 O O . THR A 1 113 ? 24.836 11.930 -1.866 1.00 49.97 113 THR A O 1
ATOM 936 N N . ALA A 1 114 ? 23.676 10.550 -0.545 1.00 47.09 114 ALA A N 1
ATOM 937 C CA . ALA A 1 114 ? 24.820 9.837 0.003 1.00 47.09 114 ALA A CA 1
ATOM 938 C C . ALA A 1 114 ? 24.472 8.350 0.090 1.00 47.09 114 ALA A C 1
ATOM 940 O O . ALA A 1 114 ? 23.624 7.971 0.894 1.00 47.09 114 ALA A O 1
ATOM 941 N N . GLU A 1 115 ? 25.132 7.553 -0.755 1.00 51.59 115 GLU A N 1
ATOM 942 C CA . GLU A 1 115 ? 24.941 6.107 -0.910 1.00 51.59 115 GLU A CA 1
ATOM 943 C C . GLU A 1 115 ? 23.518 5.738 -1.378 1.00 51.59 115 GLU A C 1
ATOM 945 O O . GLU A 1 115 ? 22.538 6.435 -1.125 1.00 51.59 115 GLU A O 1
ATOM 950 N N . ALA A 1 116 ? 23.390 4.662 -2.156 1.00 59.44 116 ALA A N 1
ATOM 951 C CA . ALA A 1 116 ? 22.083 4.172 -2.586 1.00 59.44 116 ALA A CA 1
ATOM 952 C C . ALA A 1 116 ? 21.125 4.098 -1.380 1.00 59.44 116 ALA A C 1
ATOM 954 O O . ALA A 1 116 ? 21.568 3.793 -0.270 1.00 59.44 116 ALA A O 1
ATOM 955 N N . HIS A 1 117 ? 19.833 4.383 -1.592 1.00 73.56 117 HIS A N 1
ATOM 956 C CA . HIS A 1 117 ? 18.794 4.280 -0.565 1.00 73.56 117 HIS A CA 1
ATOM 957 C C . HIS A 1 117 ? 19.033 3.072 0.360 1.00 73.56 117 HIS A C 1
ATOM 959 O O . HIS A 1 117 ? 19.499 2.026 -0.086 1.00 73.5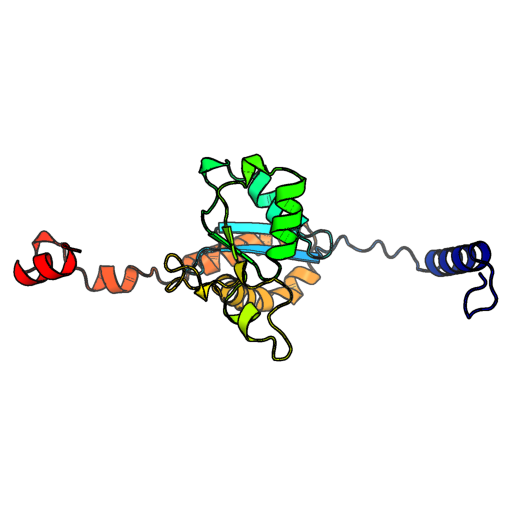6 117 HIS A O 1
ATOM 965 N N . LYS A 1 118 ? 18.690 3.162 1.655 1.00 79.75 118 LYS A N 1
ATOM 966 C CA . LYS A 1 118 ? 18.997 2.101 2.647 1.00 79.75 118 LYS A CA 1
ATOM 967 C C . LYS A 1 118 ? 18.577 0.687 2.203 1.00 79.75 118 LYS A C 1
ATOM 969 O O . LYS A 1 118 ? 19.115 -0.313 2.681 1.00 79.75 118 LYS A O 1
ATOM 974 N N . CYS A 1 119 ? 17.575 0.594 1.335 1.00 84.62 119 CYS A N 1
ATOM 975 C CA . CYS A 1 119 ? 17.225 -0.643 0.656 1.00 84.62 119 CYS A CA 1
ATOM 976 C C . CYS A 1 119 ? 18.117 -0.869 -0.578 1.00 84.62 119 CYS A C 1
ATOM 978 O O . CYS A 1 119 ? 18.214 0.000 -1.431 1.00 84.62 119 CYS A O 1
ATOM 980 N N . GLY A 1 120 ? 18.695 -2.067 -0.711 1.00 88.38 120 GLY A N 1
ATOM 981 C CA . GLY A 1 120 ? 19.597 -2.389 -1.824 1.00 88.38 120 GLY A CA 1
ATOM 982 C C . GLY A 1 120 ? 18.985 -2.263 -3.237 1.00 88.38 120 GLY A C 1
ATOM 983 O O . GLY A 1 120 ? 17.775 -2.083 -3.390 1.00 88.38 120 GLY A O 1
ATOM 984 N N . PRO A 1 121 ? 19.799 -2.431 -4.294 1.00 89.88 121 PRO A N 1
ATOM 985 C CA . PRO A 1 121 ? 19.404 -2.138 -5.676 1.00 89.88 121 PRO A CA 1
ATOM 986 C C . PRO A 1 121 ? 18.160 -2.893 -6.169 1.00 89.88 121 PRO A C 1
ATOM 988 O O . PRO A 1 121 ? 17.410 -2.368 -6.981 1.00 89.88 121 PRO A O 1
ATOM 991 N N . SER A 1 122 ? 17.881 -4.093 -5.650 1.00 91.56 122 SER A N 1
ATOM 992 C CA . SER A 1 122 ? 16.709 -4.894 -6.038 1.00 91.56 122 SER A CA 1
ATOM 993 C C . SER A 1 122 ? 15.355 -4.271 -5.681 1.00 91.56 122 SER A C 1
ATOM 995 O O . SER A 1 122 ? 14.332 -4.735 -6.186 1.00 91.56 122 SER A O 1
ATOM 997 N N . TYR A 1 123 ? 15.342 -3.239 -4.833 1.00 94.00 123 TYR A N 1
ATOM 998 C CA . TYR A 1 123 ? 14.148 -2.469 -4.485 1.00 94.00 123 TYR A CA 1
ATOM 999 C C . TYR A 1 123 ? 13.940 -1.239 -5.381 1.00 94.00 123 TYR A C 1
ATOM 1001 O O . TYR A 1 123 ? 12.917 -0.571 -5.237 1.00 94.00 123 TYR A O 1
ATOM 1009 N N . ASN A 1 124 ? 14.881 -0.936 -6.282 1.00 92.81 124 ASN A N 1
ATOM 1010 C CA . ASN A 1 124 ? 14.743 0.156 -7.237 1.00 92.81 124 ASN A CA 1
ATOM 1011 C C . ASN A 1 124 ? 13.669 -0.194 -8.276 1.00 92.81 124 ASN A C 1
ATOM 1013 O O . ASN A 1 124 ? 13.747 -1.239 -8.924 1.00 92.81 124 ASN A O 1
ATOM 1017 N N . THR A 1 125 ? 12.682 0.682 -8.444 1.00 92.81 125 THR A N 1
ATOM 1018 C CA . THR A 1 125 ? 11.619 0.536 -9.448 1.00 92.81 125 THR A CA 1
ATOM 1019 C C . THR A 1 125 ? 12.150 0.594 -10.881 1.00 92.81 125 THR A C 1
ATOM 1021 O O . THR A 1 125 ? 11.570 -0.034 -11.761 1.00 92.81 125 THR A O 1
ATOM 1024 N N . ASP A 1 126 ? 13.292 1.241 -11.114 1.00 91.06 126 ASP A N 1
ATOM 1025 C CA . ASP A 1 126 ? 13.872 1.441 -12.451 1.00 91.06 126 ASP A CA 1
ATOM 1026 C C . ASP A 1 126 ? 14.347 0.164 -13.133 1.00 91.06 126 ASP A C 1
ATOM 1028 O O . ASP A 1 126 ? 14.487 0.138 -14.353 1.00 91.06 126 ASP A O 1
ATOM 1032 N N . TYR A 1 127 ? 14.577 -0.901 -12.367 1.00 92.50 127 TYR A N 1
ATOM 1033 C CA . TYR A 1 127 ? 15.009 -2.189 -12.905 1.00 92.50 127 TYR A CA 1
ATOM 1034 C C . TYR A 1 127 ? 13.858 -3.081 -13.377 1.00 92.50 127 TYR A C 1
ATOM 1036 O O . TYR A 1 127 ? 14.097 -4.217 -13.782 1.00 92.50 127 TYR A O 1
ATOM 1044 N N . TYR A 1 128 ? 12.614 -2.603 -13.317 1.00 93.62 128 TYR A N 1
ATOM 1045 C CA . TYR A 1 128 ? 11.432 -3.398 -13.634 1.00 93.62 128 TYR A CA 1
ATOM 1046 C C . TYR A 1 128 ? 10.574 -2.689 -14.688 1.00 93.62 128 TYR A C 1
ATOM 1048 O O . TYR A 1 128 ? 9.857 -1.734 -14.389 1.00 93.62 128 TYR A O 1
ATOM 1056 N N . ASP A 1 129 ? 10.592 -3.198 -15.924 1.00 94.00 129 ASP A N 1
ATOM 1057 C CA . ASP A 1 129 ? 9.859 -2.596 -17.050 1.00 94.00 129 ASP A CA 1
ATOM 1058 C C . ASP A 1 129 ? 8.344 -2.508 -16.815 1.00 94.00 129 ASP A C 1
ATOM 1060 O O . ASP A 1 129 ? 7.699 -1.544 -17.226 1.00 94.00 129 ASP A O 1
ATOM 1064 N N . SER A 1 130 ? 7.779 -3.470 -16.084 1.00 92.06 130 SER A N 1
ATOM 1065 C CA . SER A 1 130 ? 6.355 -3.525 -15.725 1.00 92.06 130 SER A CA 1
ATOM 1066 C C . SER A 1 130 ? 5.874 -2.338 -14.886 1.00 92.06 130 SER A C 1
ATOM 1068 O O . SER A 1 130 ? 4.682 -2.033 -14.893 1.00 92.06 130 SER A O 1
ATOM 1070 N N . VAL A 1 131 ? 6.778 -1.661 -14.170 1.00 91.94 131 VAL A N 1
ATOM 1071 C CA . VAL A 1 131 ? 6.465 -0.478 -13.351 1.00 91.94 131 VAL A CA 1
ATOM 1072 C C . VAL A 1 131 ? 7.149 0.793 -13.853 1.00 91.94 131 VAL A C 1
ATOM 1074 O O . VAL A 1 131 ? 7.018 1.843 -13.231 1.00 91.94 131 VAL A O 1
ATOM 1077 N N . ARG A 1 132 ? 7.814 0.744 -15.013 1.00 89.19 132 ARG A N 1
ATOM 1078 C CA . ARG A 1 132 ? 8.555 1.879 -15.588 1.00 89.19 132 ARG A CA 1
ATOM 1079 C C . ARG A 1 132 ? 7.692 3.116 -15.833 1.00 89.19 132 ARG A C 1
ATOM 1081 O O . ARG A 1 132 ? 8.155 4.237 -15.650 1.00 89.19 132 ARG A O 1
ATOM 1088 N N . TRP A 1 133 ? 6.448 2.903 -16.257 1.00 87.12 133 TRP A N 1
ATOM 1089 C CA . TRP A 1 133 ? 5.479 3.961 -16.568 1.00 87.12 133 TRP A CA 1
ATOM 1090 C C . TRP A 1 133 ? 4.380 4.085 -15.509 1.00 87.12 133 TRP A C 1
ATOM 1092 O O . TRP A 1 133 ? 3.343 4.704 -15.742 1.00 87.12 133 TRP A O 1
ATOM 1102 N N . VAL A 1 134 ? 4.588 3.470 -14.345 1.00 90.06 134 VAL A N 1
ATOM 1103 C CA . VAL A 1 134 ? 3.649 3.512 -13.230 1.00 90.06 134 VAL A CA 1
ATOM 1104 C C . VAL A 1 134 ? 3.987 4.704 -12.343 1.00 90.06 134 VAL A C 1
ATOM 1106 O O . VAL A 1 134 ? 5.143 4.943 -12.011 1.00 90.06 134 VAL A O 1
ATOM 1109 N N . ASN A 1 135 ? 2.964 5.445 -11.919 1.00 89.88 135 ASN A N 1
ATOM 1110 C CA . ASN A 1 135 ? 3.126 6.487 -10.913 1.00 89.88 135 ASN A CA 1
ATOM 1111 C C . ASN A 1 135 ? 3.408 5.853 -9.542 1.00 89.88 135 ASN A C 1
ATOM 1113 O O . ASN A 1 135 ? 2.487 5.496 -8.804 1.00 89.88 135 ASN A O 1
ATOM 1117 N N . THR A 1 136 ? 4.688 5.702 -9.212 1.00 91.00 136 THR A N 1
ATOM 1118 C CA . THR A 1 136 ? 5.127 5.117 -7.941 1.00 91.00 136 THR A CA 1
ATOM 1119 C C . THR A 1 136 ? 4.871 6.050 -6.755 1.00 91.00 136 THR A C 1
ATOM 1121 O O . THR A 1 136 ? 4.671 5.577 -5.639 1.00 91.00 136 THR A O 1
ATOM 1124 N N . SER A 1 137 ? 4.776 7.359 -7.009 1.00 90.00 137 SER A N 1
ATOM 1125 C CA . SER A 1 137 ? 4.588 8.409 -5.999 1.00 90.00 137 SER A CA 1
ATOM 1126 C C . SER A 1 137 ? 3.111 8.775 -5.784 1.00 90.00 137 SER A C 1
ATOM 1128 O O . SER A 1 137 ? 2.785 9.804 -5.188 1.00 90.00 137 SER A O 1
ATOM 1130 N N . ALA A 1 138 ? 2.179 7.939 -6.255 1.00 89.62 138 ALA A N 1
ATOM 1131 C CA . ALA A 1 138 ? 0.740 8.180 -6.131 1.00 89.62 138 ALA A CA 1
ATOM 1132 C C . ALA A 1 138 ? 0.286 8.338 -4.670 1.00 89.62 138 ALA A C 1
ATOM 1134 O O . ALA A 1 138 ? -0.537 9.203 -4.362 1.00 89.62 138 ALA A O 1
ATOM 1135 N N . VAL A 1 139 ? 0.851 7.538 -3.759 1.00 89.31 139 VAL A N 1
ATOM 1136 C CA . VAL A 1 139 ? 0.566 7.639 -2.319 1.00 89.31 139 VAL A CA 1
ATOM 1137 C C . VAL A 1 139 ? 1.028 8.985 -1.758 1.00 89.31 139 VAL A C 1
ATOM 1139 O O . VAL A 1 139 ? 0.314 9.562 -0.945 1.00 89.31 139 VAL A O 1
ATOM 1142 N N . GLU A 1 140 ? 2.139 9.547 -2.236 1.00 88.69 140 GLU A N 1
ATOM 1143 C CA . GLU A 1 140 ? 2.612 10.859 -1.781 1.00 88.69 140 GLU A CA 1
ATOM 1144 C C . GLU A 1 140 ? 1.652 11.980 -2.203 1.00 88.69 140 GLU A C 1
ATOM 1146 O O . GLU A 1 140 ? 1.308 12.859 -1.413 1.00 88.69 140 GLU A O 1
ATOM 1151 N N . SER A 1 141 ? 1.086 11.883 -3.409 1.00 87.88 141 SER A N 1
ATOM 1152 C CA . SER A 1 141 ? 0.013 12.788 -3.848 1.00 87.88 141 SER A CA 1
ATOM 1153 C C . SER A 1 141 ? -1.253 12.648 -2.987 1.00 87.88 141 SER A C 1
ATOM 1155 O O . SER A 1 141 ? -1.920 13.638 -2.672 1.00 87.88 141 SER A O 1
ATOM 1157 N N . CYS A 1 142 ? -1.599 11.423 -2.574 1.00 90.69 142 CYS A N 1
ATOM 1158 C CA . CYS A 1 142 ? -2.679 11.181 -1.613 1.00 90.69 142 CYS A CA 1
ATOM 1159 C C . CYS A 1 142 ? -2.361 11.797 -0.239 1.00 90.69 142 CYS A C 1
ATOM 1161 O O . CYS A 1 142 ? -3.220 12.458 0.350 1.00 90.69 142 CYS A O 1
ATOM 1163 N N . ASN A 1 143 ? -1.131 11.636 0.249 1.00 90.00 143 ASN A N 1
ATOM 1164 C CA . ASN A 1 143 ? -0.675 12.174 1.527 1.00 90.00 143 ASN A CA 1
ATOM 1165 C C . ASN A 1 143 ? -0.704 13.704 1.536 1.00 90.00 143 ASN A C 1
ATOM 1167 O O . ASN A 1 143 ? -1.227 14.286 2.484 1.00 90.00 143 ASN A O 1
ATOM 1171 N N . ALA A 1 144 ? -0.252 14.363 0.467 1.00 90.69 144 ALA A N 1
ATOM 1172 C CA . ALA A 1 144 ? -0.293 15.820 0.339 1.00 90.69 144 ALA A CA 1
ATOM 1173 C C . ALA A 1 144 ? -1.718 16.391 0.484 1.00 90.69 144 ALA A C 1
ATOM 1175 O O . ALA A 1 144 ? -1.918 17.457 1.073 1.00 90.69 144 ALA A O 1
ATOM 1176 N N . PHE A 1 145 ? -2.737 15.668 0.004 1.00 90.81 145 PHE A N 1
ATOM 1177 C CA . PHE A 1 145 ? -4.135 16.013 0.273 1.00 90.81 145 PHE A CA 1
ATOM 1178 C C . PHE A 1 145 ? -4.499 15.810 1.752 1.00 90.81 145 PHE A C 1
ATOM 1180 O O . PHE A 1 145 ? -5.053 16.713 2.378 1.00 90.81 145 PHE A O 1
ATOM 1187 N N . LEU A 1 146 ? -4.180 14.644 2.320 1.00 90.25 146 LEU A N 1
ATOM 1188 C CA . LEU A 1 146 ? -4.572 14.271 3.685 1.00 90.25 146 LEU A CA 1
ATOM 1189 C C . LEU A 1 146 ? -3.879 15.109 4.767 1.00 90.25 146 LEU A C 1
ATOM 1191 O O . LEU A 1 146 ? -4.465 15.349 5.824 1.00 90.25 146 LEU A O 1
ATOM 1195 N N . VAL A 1 147 ? -2.672 15.614 4.502 1.00 90.06 147 VAL A N 1
ATOM 1196 C CA . VAL A 1 147 ? -1.922 16.497 5.410 1.00 90.06 147 VAL A CA 1
ATOM 1197 C C . VAL A 1 147 ? -2.725 17.749 5.775 1.00 90.06 147 VAL A C 1
ATOM 1199 O O . VAL A 1 147 ? -2.639 18.208 6.914 1.00 90.06 147 VAL A O 1
ATOM 1202 N N . LYS A 1 148 ? -3.587 18.245 4.878 1.00 89.19 148 LYS A N 1
ATOM 1203 C CA . LYS A 1 148 ? -4.471 19.397 5.136 1.00 89.19 148 LYS A CA 1
ATOM 1204 C C . LYS A 1 148 ? -5.446 19.154 6.295 1.00 89.19 148 LYS A C 1
ATOM 1206 O O . LYS A 1 148 ? -5.861 20.095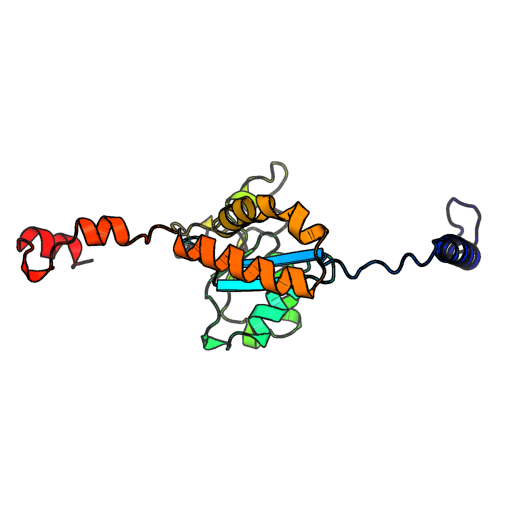 6.962 1.00 89.19 148 LYS A O 1
ATOM 1211 N N . PHE A 1 149 ? -5.768 17.891 6.572 1.00 85.44 149 PHE A N 1
ATOM 1212 C CA . PHE A 1 149 ? -6.696 17.473 7.627 1.00 85.44 149 PHE A CA 1
ATOM 1213 C C . PHE A 1 149 ? -5.980 16.939 8.873 1.00 85.44 149 PHE A C 1
ATOM 1215 O O . PHE A 1 149 ? -6.630 16.521 9.833 1.00 85.44 149 PHE A O 1
ATOM 1222 N N . LYS A 1 150 ? -4.640 16.970 8.896 1.00 82.31 150 LYS A N 1
ATOM 1223 C CA . LYS A 1 150 ? -3.825 16.420 9.987 1.00 82.31 150 LYS A CA 1
ATOM 1224 C C . LYS A 1 150 ? -4.209 17.008 11.344 1.00 82.31 150 LYS A C 1
ATOM 1226 O O . LYS A 1 150 ? -4.380 16.257 12.295 1.00 82.31 150 LYS A O 1
ATOM 1231 N N . THR A 1 151 ? -4.409 18.320 11.437 1.00 80.31 151 THR A N 1
ATOM 1232 C CA . THR A 1 151 ? -4.783 18.976 12.702 1.00 80.31 151 THR A CA 1
ATOM 1233 C C . THR A 1 151 ? -6.147 18.503 13.209 1.00 80.31 151 THR A C 1
ATOM 1235 O O . THR A 1 151 ? -6.282 18.154 14.379 1.00 80.31 151 THR A O 1
ATOM 1238 N N . GLN A 1 152 ? -7.145 18.402 12.324 1.00 76.12 152 GLN A N 1
ATOM 1239 C CA . GLN A 1 152 ? -8.472 17.888 12.683 1.00 76.12 152 GLN A CA 1
ATOM 1240 C C . GLN A 1 152 ? -8.389 16.436 13.167 1.00 76.12 152 GLN A C 1
ATOM 1242 O O . GLN A 1 152 ? -8.984 16.081 14.183 1.00 76.12 152 GLN A O 1
ATOM 1247 N N . ALA A 1 153 ? -7.591 15.611 12.488 1.00 76.19 153 ALA A N 1
ATOM 1248 C CA . ALA A 1 153 ? -7.340 14.233 12.885 1.00 76.19 153 ALA A CA 1
ATOM 1249 C C . ALA A 1 153 ? -6.675 14.121 14.267 1.00 76.19 153 ALA A C 1
ATOM 1251 O O . ALA A 1 153 ? -7.085 13.289 15.072 1.00 76.19 153 ALA A O 1
ATOM 1252 N N . TRP A 1 154 ? -5.689 14.972 14.564 1.00 72.69 154 TRP A N 1
ATOM 1253 C CA . TRP A 1 154 ? -4.960 14.963 15.838 1.00 72.69 154 TRP A CA 1
ATOM 1254 C C . TRP A 1 154 ? -5.855 15.268 17.039 1.00 72.69 154 TRP A C 1
ATOM 1256 O O . TRP A 1 154 ? -5.700 14.656 18.095 1.00 72.69 154 TRP A O 1
ATOM 1266 N N . HIS A 1 155 ? -6.807 16.187 16.876 1.00 73.81 155 HIS A N 1
ATOM 1267 C CA . HIS A 1 155 ? -7.744 16.558 17.938 1.00 73.81 155 HIS A CA 1
ATOM 1268 C C . HIS A 1 155 ? -8.998 15.676 17.989 1.00 73.81 155 HIS A C 1
ATOM 1270 O O . HIS A 1 155 ? -9.821 15.832 18.888 1.00 73.81 155 HIS A O 1
ATOM 1276 N N . SER A 1 156 ? -9.140 14.726 17.065 1.00 76.94 156 SER A N 1
ATOM 1277 C CA . SER A 1 156 ? -10.277 13.811 17.027 1.00 76.94 156 SER A CA 1
ATOM 1278 C C . SER A 1 156 ? -10.082 12.615 17.962 1.00 76.94 156 SER A C 1
ATOM 1280 O O . SER A 1 156 ? -8.976 12.098 18.146 1.00 76.94 156 SER A O 1
ATOM 1282 N N . SER A 1 157 ? -11.187 12.123 18.528 1.00 85.31 157 SER A N 1
ATOM 1283 C CA . SER A 1 157 ? -11.224 10.781 19.116 1.00 85.31 157 SER A CA 1
ATOM 1284 C C . SER A 1 157 ? -11.067 9.720 18.018 1.00 85.31 157 SER A C 1
ATOM 1286 O O . SER A 1 157 ? -11.293 10.002 16.842 1.00 85.31 157 SER A O 1
ATOM 1288 N N . LEU A 1 158 ? -10.734 8.476 18.383 1.00 84.56 158 LEU A N 1
ATOM 1289 C CA . LEU A 1 158 ? -10.679 7.368 17.418 1.00 84.56 158 LEU A CA 1
ATOM 1290 C C . LEU A 1 158 ? -11.987 7.230 16.620 1.00 84.56 158 LEU A C 1
ATOM 1292 O O . LEU A 1 158 ? -11.943 7.079 15.404 1.00 84.56 158 LEU A O 1
ATOM 12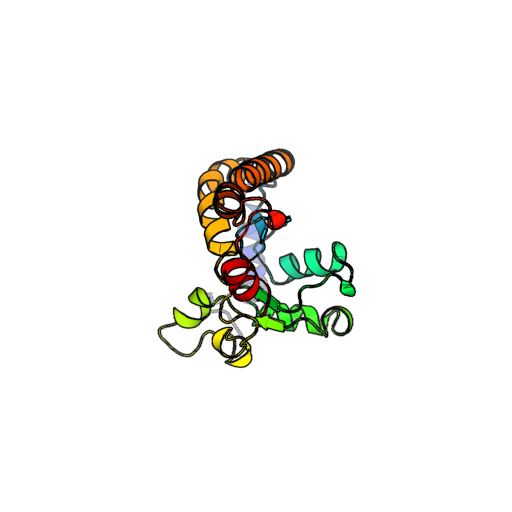96 N N . VAL A 1 159 ? -13.138 7.325 17.293 1.00 85.56 159 VAL A N 1
ATOM 1297 C CA . VAL A 1 159 ? -14.459 7.216 16.652 1.00 85.56 159 VAL A CA 1
ATOM 1298 C C . VAL A 1 159 ? -14.672 8.355 15.659 1.00 85.56 159 VAL A C 1
ATOM 1300 O O . VAL A 1 159 ? -15.031 8.106 14.513 1.00 85.56 159 VAL A O 1
ATOM 1303 N N . ALA A 1 160 ? -14.379 9.595 16.060 1.00 86.12 160 ALA A N 1
ATOM 1304 C CA . ALA A 1 160 ? -14.478 10.741 15.160 1.00 86.12 160 ALA A CA 1
ATOM 1305 C C . ALA A 1 160 ? -13.527 10.598 13.961 1.00 86.12 160 ALA A C 1
ATOM 1307 O O . ALA A 1 160 ? -13.935 10.819 12.826 1.00 86.12 160 ALA A O 1
ATOM 1308 N N . PHE A 1 161 ? -12.293 10.140 14.181 1.00 85.00 161 PHE A N 1
ATOM 1309 C CA . PHE A 1 161 ? -11.329 9.896 13.108 1.00 85.00 161 PHE A CA 1
ATOM 1310 C C . PHE A 1 161 ? -11.824 8.837 12.113 1.00 85.00 161 PHE A C 1
ATOM 1312 O O . PHE A 1 161 ? -11.706 9.026 10.904 1.00 85.00 161 PHE A O 1
ATOM 1319 N N . MET A 1 162 ? -12.433 7.757 12.612 1.00 85.38 162 MET A N 1
ATOM 1320 C CA . MET A 1 162 ? -13.034 6.703 11.791 1.00 85.38 162 MET A CA 1
ATOM 1321 C C . MET A 1 162 ? -14.273 7.154 11.012 1.00 85.38 162 MET A C 1
ATOM 1323 O O . MET A 1 162 ? -14.646 6.460 10.078 1.00 85.38 162 MET A O 1
ATOM 1327 N N . ILE A 1 163 ? -14.893 8.285 11.355 1.00 85.81 163 ILE A N 1
ATOM 1328 C CA . ILE A 1 163 ? -15.994 8.885 10.585 1.00 85.81 163 ILE A CA 1
ATOM 1329 C C . ILE A 1 163 ? -15.447 9.913 9.591 1.00 85.81 163 ILE A C 1
ATOM 1331 O O . ILE A 1 163 ? -15.815 9.912 8.418 1.00 85.81 163 ILE A O 1
ATOM 1335 N N . ILE A 1 164 ? -14.543 10.785 10.036 1.00 85.94 164 ILE A N 1
ATOM 1336 C CA . ILE A 1 164 ? -14.003 11.879 9.224 1.00 85.94 164 ILE A CA 1
ATOM 1337 C C . ILE A 1 164 ? -13.171 11.330 8.063 1.00 85.94 164 ILE A C 1
ATOM 1339 O O . ILE A 1 164 ? -13.375 11.740 6.922 1.00 85.94 164 ILE A O 1
ATOM 1343 N N . LEU A 1 165 ? -12.254 10.393 8.324 1.00 87.00 165 LEU A N 1
ATOM 1344 C CA . LEU A 1 165 ? -11.315 9.922 7.306 1.00 87.00 165 LEU A CA 1
ATOM 1345 C C . LEU A 1 165 ? -12.005 9.239 6.107 1.00 87.00 165 LEU A C 1
ATOM 1347 O O . LEU A 1 165 ? -11.687 9.630 4.983 1.00 87.00 165 LEU A O 1
ATOM 1351 N N . PRO A 1 166 ? -12.968 8.304 6.271 1.00 87.19 166 PRO A N 1
ATOM 1352 C CA . PRO A 1 166 ? -13.714 7.768 5.132 1.00 87.19 166 PRO A CA 1
ATOM 1353 C C . PRO A 1 166 ? -14.436 8.839 4.320 1.00 87.19 166 PRO A C 1
ATOM 1355 O O . PRO A 1 166 ? -14.415 8.770 3.097 1.00 87.19 166 PRO A O 1
ATOM 13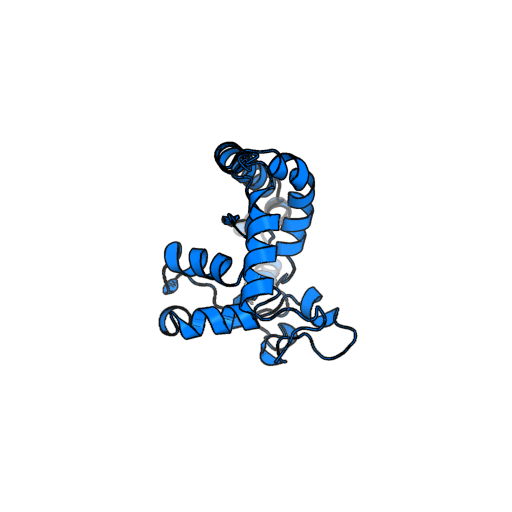58 N N . ASN A 1 167 ? -15.045 9.835 4.973 1.00 88.94 167 ASN A N 1
ATOM 1359 C CA . ASN A 1 167 ? -15.749 10.910 4.271 1.00 88.94 167 ASN A CA 1
ATOM 1360 C C . ASN A 1 167 ? -14.783 11.752 3.427 1.00 88.94 167 ASN A C 1
ATOM 1362 O O . ASN A 1 167 ? -15.058 12.014 2.258 1.00 88.94 167 ASN A O 1
ATOM 1366 N N . GLN A 1 168 ? -13.618 12.107 3.981 1.00 89.31 168 GLN A N 1
ATOM 1367 C CA . GLN A 1 168 ? -12.580 12.829 3.239 1.00 89.31 168 GLN A CA 1
ATOM 1368 C C . GLN A 1 168 ? -12.034 12.004 2.069 1.00 89.31 168 GLN A C 1
ATOM 1370 O O . GLN A 1 168 ? -11.872 12.519 0.964 1.00 89.31 168 GLN A O 1
ATOM 1375 N N . VAL A 1 169 ? -11.784 10.711 2.288 1.00 89.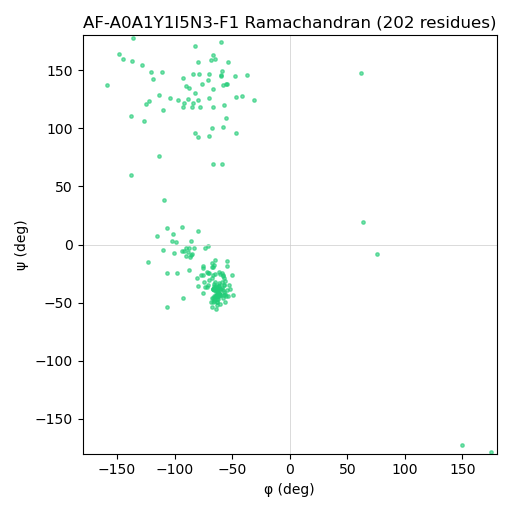00 169 VAL A N 1
ATOM 1376 C CA . VAL A 1 169 ? -11.335 9.788 1.237 1.00 89.00 169 VAL A CA 1
ATOM 1377 C C . VAL A 1 169 ? -12.390 9.647 0.139 1.00 89.00 169 VAL A C 1
ATOM 1379 O O . VAL A 1 169 ? -12.045 9.729 -1.038 1.00 89.00 169 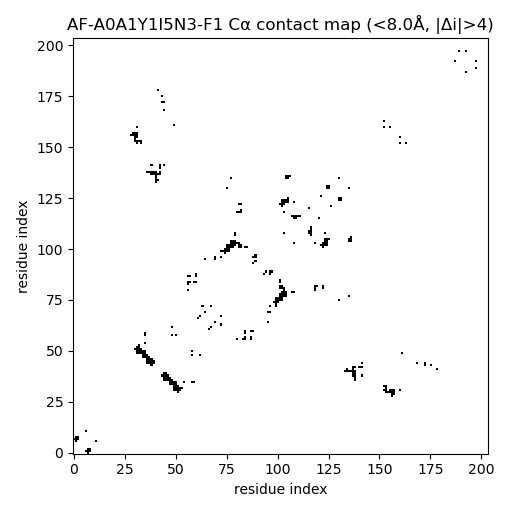VAL A O 1
ATOM 1382 N N . SER A 1 170 ? -13.663 9.480 0.503 1.00 86.06 170 SER A N 1
ATOM 1383 C CA . SER A 1 170 ? -14.774 9.346 -0.442 1.00 86.06 170 SER A CA 1
ATOM 1384 C C . SER A 1 170 ? -14.943 10.606 -1.284 1.00 86.06 170 SER A C 1
ATOM 1386 O O . SER A 1 170 ? -14.964 10.510 -2.508 1.00 86.06 170 SER A O 1
ATOM 1388 N N . GLY A 1 171 ? -14.991 11.783 -0.650 1.00 87.94 171 GLY A N 1
ATOM 1389 C CA . GLY A 1 171 ? -15.109 13.062 -1.353 1.00 87.94 171 GLY A CA 1
ATOM 1390 C C . GLY A 1 171 ? -13.915 13.345 -2.267 1.00 87.94 171 GLY A C 1
ATOM 1391 O O . GLY A 1 171 ? -14.076 13.811 -3.393 1.00 87.94 171 GLY A O 1
ATOM 1392 N N . ARG A 1 172 ? -12.700 12.993 -1.827 1.00 88.81 172 ARG A N 1
ATOM 1393 C CA . ARG A 1 172 ? -11.505 13.074 -2.672 1.00 88.81 172 ARG A CA 1
ATOM 1394 C C . ARG A 1 172 ? -11.610 12.148 -3.878 1.00 88.81 172 ARG A C 1
ATOM 1396 O O . ARG A 1 172 ? -11.387 12.594 -4.996 1.00 88.81 172 ARG A O 1
ATOM 1403 N N . ASN A 1 173 ? -11.920 10.870 -3.658 1.00 86.75 173 ASN A N 1
ATOM 1404 C CA . ASN A 1 173 ? -12.013 9.884 -4.732 1.00 86.75 173 ASN A CA 1
ATOM 1405 C C . ASN A 1 173 ? -13.116 10.242 -5.737 1.00 86.75 173 ASN A C 1
ATOM 1407 O O . ASN A 1 173 ? -12.913 10.039 -6.928 1.00 86.75 173 ASN A O 1
ATOM 1411 N N . SER A 1 174 ? -14.244 10.805 -5.290 1.00 84.81 174 SER A N 1
ATOM 1412 C CA . SER A 1 174 ? -15.315 11.266 -6.184 1.00 84.81 174 SER A CA 1
ATOM 1413 C C . SER A 1 174 ? -14.935 12.503 -6.999 1.00 84.81 174 SER A C 1
ATOM 1415 O O . SER A 1 174 ? -15.512 12.732 -8.053 1.00 84.81 174 SER A O 1
ATOM 1417 N N . ALA A 1 175 ? -13.990 13.309 -6.507 1.00 84.31 175 ALA A N 1
ATOM 1418 C CA . ALA A 1 175 ? -13.482 14.492 -7.196 1.00 84.31 175 ALA A CA 1
ATOM 1419 C C . ALA A 1 175 ? -12.294 14.187 -8.125 1.00 84.31 175 ALA A C 1
ATOM 1421 O O . ALA A 1 175 ? -11.835 15.079 -8.840 1.00 84.31 175 ALA A O 1
ATOM 1422 N N . LEU A 1 176 ? -11.766 12.955 -8.113 1.00 78.75 176 LEU A N 1
ATOM 1423 C CA . LEU A 1 176 ? -10.766 12.544 -9.091 1.00 78.75 176 LEU A CA 1
ATOM 1424 C C . LEU A 1 176 ? -11.426 12.512 -10.466 1.00 78.75 176 LEU A C 1
ATOM 1426 O O . LEU A 1 176 ? -12.334 11.716 -10.699 1.00 78.75 176 LEU A O 1
ATOM 1430 N N . LEU A 1 177 ? -10.927 13.349 -11.375 1.00 67.94 177 LEU A N 1
ATOM 1431 C CA . LEU A 1 177 ? -11.244 13.224 -12.791 1.00 67.94 177 LEU A CA 1
ATOM 1432 C C . LEU A 1 177 ? -10.840 11.818 -13.222 1.00 67.94 177 LEU A C 1
ATOM 1434 O O . LEU A 1 177 ? -9.673 11.432 -13.086 1.00 67.94 177 LEU A O 1
ATOM 1438 N N . ARG A 1 178 ? -11.801 11.037 -13.713 1.00 58.69 178 ARG A N 1
ATOM 1439 C CA . ARG A 1 178 ? -11.494 9.725 -14.265 1.00 58.69 178 ARG A CA 1
ATOM 1440 C C . ARG A 1 178 ? -10.496 9.916 -15.410 1.00 58.69 178 ARG A C 1
ATOM 1442 O O . ARG A 1 178 ? -10.628 10.834 -16.218 1.00 58.69 178 ARG A O 1
ATOM 1449 N N . VAL A 1 179 ? -9.474 9.066 -15.495 1.00 53.25 179 VAL A N 1
ATOM 1450 C CA . VAL A 1 179 ? -8.480 9.119 -16.591 1.00 53.25 179 VAL A CA 1
ATOM 1451 C C . VAL A 1 179 ? -9.173 8.963 -17.957 1.00 53.25 179 VAL A C 1
ATOM 1453 O O . VAL A 1 179 ? -8.709 9.456 -18.986 1.00 53.25 179 VAL A O 1
ATOM 1456 N N . ASP A 1 180 ? -10.326 8.305 -17.947 1.00 48.38 180 ASP A N 1
ATOM 1457 C CA . ASP A 1 180 ? -11.267 8.127 -19.036 1.00 48.38 180 ASP A CA 1
ATOM 1458 C C . ASP A 1 180 ? -12.275 9.270 -19.201 1.00 48.38 180 ASP A C 1
ATOM 1460 O O . ASP A 1 180 ? -12.927 9.300 -20.223 1.00 48.38 180 ASP A O 1
ATOM 1464 N N . GLU A 1 181 ? -12.410 10.253 -18.314 1.00 43.81 181 GLU A N 1
ATOM 1465 C CA . GLU A 1 181 ? -13.439 11.302 -18.449 1.00 43.81 181 GLU A CA 1
ATOM 1466 C C . GLU A 1 181 ? -13.210 12.249 -19.639 1.00 43.81 181 GLU A C 1
ATOM 1468 O O . GLU A 1 181 ? -14.138 12.466 -20.425 1.00 43.81 181 GLU A O 1
ATOM 1473 N N . PRO A 1 182 ? -11.984 12.761 -19.875 1.00 44.91 182 PRO A N 1
ATOM 1474 C CA . PRO A 1 182 ? -11.680 13.476 -21.110 1.00 44.91 182 PRO A CA 1
ATOM 1475 C C . PRO A 1 182 ? -11.775 12.541 -22.317 1.00 44.91 182 PRO A C 1
ATOM 1477 O O . PRO A 1 182 ? -12.267 12.936 -23.369 1.00 44.91 182 PRO A O 1
ATOM 1480 N N . LYS A 1 183 ? -11.360 11.276 -22.165 1.00 38.56 183 LYS A N 1
ATOM 1481 C CA . LYS A 1 183 ? -11.417 10.288 -23.247 1.00 38.56 183 LYS A CA 1
ATOM 1482 C C . LYS A 1 183 ? -12.845 9.864 -23.578 1.00 38.56 183 LYS A C 1
ATOM 1484 O O . LYS A 1 183 ? -13.083 9.624 -24.738 1.00 38.56 183 LYS A O 1
ATOM 1489 N N . LEU A 1 184 ? -13.794 9.840 -22.647 1.00 41.28 184 LEU A N 1
ATOM 1490 C CA . LEU A 1 184 ? -15.224 9.565 -22.847 1.00 41.28 184 LEU A CA 1
ATOM 1491 C C . LEU A 1 184 ? -15.922 10.757 -23.499 1.00 41.28 184 LEU A C 1
ATOM 1493 O O . LEU A 1 184 ? -16.842 10.579 -24.288 1.00 41.28 184 LEU A O 1
ATOM 1497 N N . ARG A 1 185 ? -15.455 11.977 -23.209 1.00 41.75 185 ARG A N 1
ATOM 1498 C CA . ARG A 1 185 ? -15.909 13.200 -23.883 1.00 41.75 185 ARG A CA 1
ATOM 1499 C C . ARG A 1 185 ? -15.421 13.309 -25.332 1.00 41.75 185 ARG A C 1
ATOM 1501 O O . ARG A 1 185 ? -16.064 13.991 -26.120 1.00 41.75 185 ARG A O 1
ATOM 1508 N N . ILE A 1 186 ? -14.309 12.653 -25.680 1.00 43.50 186 ILE A N 1
ATOM 1509 C CA . ILE A 1 186 ? -13.701 12.683 -27.026 1.00 43.50 186 ILE A CA 1
ATOM 1510 C C . ILE A 1 186 ? -13.922 11.358 -27.790 1.00 43.50 186 ILE A C 1
ATOM 1512 O O . ILE A 1 186 ? -13.929 11.334 -29.020 1.00 43.50 186 ILE A O 1
ATOM 1516 N N . ALA A 1 187 ? -14.141 10.244 -27.090 1.00 45.38 187 ALA A N 1
ATOM 1517 C CA . ALA A 1 187 ? -14.470 8.951 -27.668 1.00 45.38 187 ALA A CA 1
ATOM 1518 C C . ALA A 1 187 ? -15.950 8.946 -28.031 1.00 45.38 187 ALA A C 1
ATOM 1520 O O . ALA A 1 187 ? -16.820 8.576 -27.244 1.00 45.38 187 ALA A O 1
ATOM 1521 N N . GLY A 1 188 ? -16.229 9.317 -29.279 1.00 55.28 188 GLY A N 1
ATOM 1522 C CA . GLY A 1 188 ? -17.440 8.847 -29.933 1.00 55.28 188 GLY A CA 1
ATOM 1523 C C . GLY A 1 188 ? -17.513 7.318 -29.865 1.00 55.28 188 GLY A C 1
ATOM 1524 O O . GLY A 1 188 ? -16.501 6.632 -29.723 1.00 55.28 188 GLY A O 1
ATOM 1525 N N . ARG A 1 189 ? -18.724 6.784 -29.976 1.00 52.06 189 ARG A N 1
ATOM 1526 C CA . ARG A 1 189 ? -19.003 5.358 -30.166 1.00 52.06 189 ARG A CA 1
ATOM 1527 C C . ARG A 1 189 ? -18.017 4.730 -31.170 1.00 52.06 189 ARG A C 1
ATOM 1529 O O . ARG A 1 189 ? -17.837 5.266 -32.255 1.00 52.06 189 ARG A O 1
ATOM 1536 N N . ALA A 1 190 ? -17.351 3.622 -30.833 1.00 53.06 190 ALA A N 1
ATOM 1537 C CA . ALA A 1 190 ? -16.302 3.047 -31.693 1.00 53.06 190 ALA A CA 1
ATOM 1538 C C . ALA A 1 190 ? -16.809 2.705 -33.109 1.00 53.06 190 ALA A C 1
ATOM 1540 O O . ALA A 1 190 ? -16.037 2.742 -34.069 1.00 53.06 190 ALA A O 1
ATOM 1541 N N . ASP A 1 191 ? -18.109 2.425 -33.254 1.00 59.22 191 ASP A N 1
ATOM 1542 C CA . ASP A 1 191 ? -18.825 2.224 -34.517 1.00 59.22 191 ASP A CA 1
ATOM 1543 C C . ASP A 1 191 ? -18.923 3.475 -35.405 1.00 59.22 191 ASP A C 1
ATOM 1545 O O . ASP A 1 191 ? -19.095 3.332 -36.611 1.00 59.22 191 ASP A O 1
ATOM 1549 N N . THR A 1 192 ? -18.707 4.675 -34.860 1.00 59.66 192 THR A N 1
ATOM 1550 C CA . THR A 1 192 ? -18.661 5.936 -35.622 1.00 59.66 192 THR A CA 1
ATOM 1551 C C . THR A 1 192 ? -17.248 6.340 -36.046 1.00 59.66 192 THR A C 1
ATOM 1553 O O . THR A 1 192 ? -17.070 7.315 -36.779 1.00 59.66 192 THR A O 1
ATOM 1556 N N . TRP A 1 193 ? -16.217 5.606 -35.615 1.00 69.19 193 TRP A N 1
ATOM 1557 C CA . TRP A 1 193 ? -14.833 5.899 -35.983 1.00 69.19 193 TRP A CA 1
ATOM 1558 C C . TRP A 1 193 ? -14.548 5.458 -37.416 1.00 69.19 193 TRP A C 1
ATOM 1560 O O . TRP A 1 193 ? -14.912 4.353 -37.825 1.00 69.19 193 TRP A O 1
ATOM 1570 N N . ARG A 1 194 ? -13.820 6.290 -38.172 1.00 71.62 194 ARG A N 1
ATOM 1571 C CA . ARG A 1 194 ? -13.322 5.893 -39.496 1.00 71.62 194 ARG A CA 1
ATOM 1572 C C . ARG A 1 194 ? -12.411 4.657 -39.368 1.00 71.62 194 ARG A C 1
ATOM 1574 O O . ARG A 1 194 ? -11.652 4.576 -38.396 1.00 71.62 194 ARG A O 1
ATOM 1581 N N . PRO A 1 195 ? -12.413 3.734 -40.352 1.00 74.19 195 PRO A N 1
ATOM 1582 C CA . PRO A 1 195 ? -11.647 2.484 -40.282 1.00 74.19 195 PRO A CA 1
ATOM 1583 C C . PRO A 1 195 ? -10.158 2.669 -39.949 1.00 74.19 195 PRO A C 1
ATOM 1585 O O . PRO A 1 195 ? -9.607 1.920 -39.146 1.00 74.19 195 PRO A O 1
ATOM 1588 N N . SER A 1 196 ? -9.528 3.721 -40.480 1.00 69.75 196 SER A N 1
ATOM 1589 C CA . SER A 1 196 ? -8.114 4.039 -40.239 1.00 69.75 196 SER A CA 1
ATOM 1590 C C . SER A 1 196 ? -7.796 4.414 -38.786 1.00 69.75 196 SER A C 1
ATOM 1592 O O . SER A 1 196 ? -6.721 4.089 -38.286 1.00 69.75 196 SER A O 1
ATOM 1594 N N . VAL A 1 197 ? -8.726 5.071 -38.089 1.00 66.44 197 VAL A N 1
ATOM 1595 C CA . VAL A 1 197 ? -8.581 5.444 -36.673 1.00 66.44 197 VAL A CA 1
ATOM 1596 C C . VAL A 1 197 ? -8.765 4.217 -35.786 1.00 66.44 197 VAL A C 1
ATOM 1598 O O . VAL A 1 197 ? -7.980 3.997 -34.866 1.00 66.44 197 VAL A O 1
ATOM 1601 N N . ARG A 1 198 ? -9.750 3.368 -36.108 1.00 69.81 198 ARG A N 1
ATOM 1602 C CA . ARG A 1 198 ? -9.989 2.111 -35.389 1.00 69.81 198 ARG A CA 1
ATOM 1603 C C . ARG A 1 198 ? -8.781 1.174 -35.473 1.00 69.81 198 ARG A C 1
ATOM 1605 O O . ARG A 1 198 ? -8.376 0.623 -34.456 1.00 69.81 198 ARG A O 1
ATOM 1612 N N . GLN A 1 199 ? -8.177 1.047 -36.656 1.00 66.50 199 GLN A N 1
ATOM 1613 C CA . GLN A 1 199 ? -7.019 0.179 -36.876 1.00 66.50 199 GLN A CA 1
ATOM 1614 C C . GLN A 1 199 ? -5.782 0.626 -36.084 1.00 66.50 199 GLN A C 1
ATOM 1616 O O . GLN A 1 199 ? -5.074 -0.214 -35.546 1.00 66.50 199 GLN A O 1
ATOM 1621 N N . ARG A 1 200 ? -5.538 1.937 -35.961 1.00 64.25 200 ARG A N 1
ATOM 1622 C CA . ARG A 1 200 ? -4.379 2.459 -35.215 1.00 64.25 200 ARG A CA 1
ATOM 1623 C C . ARG A 1 200 ? -4.542 2.426 -33.695 1.00 64.25 200 ARG A C 1
ATOM 1625 O O . ARG A 1 200 ? -3.539 2.409 -32.995 1.00 64.25 200 ARG A O 1
ATOM 1632 N N . LEU A 1 201 ? -5.775 2.470 -33.189 1.00 52.12 201 LEU A N 1
ATOM 1633 C CA . LEU A 1 201 ? -6.051 2.555 -31.750 1.00 52.12 201 LEU A CA 1
ATOM 1634 C C . LEU A 1 201 ? -6.375 1.206 -31.094 1.00 52.12 201 LEU A C 1
ATOM 1636 O O . LEU A 1 201 ? -6.205 1.093 -29.885 1.00 52.12 201 LEU A O 1
ATOM 1640 N N . LEU A 1 202 ? -6.864 0.215 -31.851 1.00 60.16 202 LEU A N 1
ATOM 1641 C CA . LEU A 1 202 ? -7.298 -1.085 -31.309 1.00 60.16 202 LEU A CA 1
ATOM 1642 C C . LEU A 1 202 ? -6.387 -2.263 -31.675 1.00 60.16 202 LEU A C 1
ATOM 1644 O O . LEU A 1 202 ? -6.637 -3.370 -31.210 1.00 60.16 202 LEU A O 1
ATOM 1648 N N . MET A 1 203 ? -5.370 -2.055 -32.511 1.00 46.34 203 MET A N 1
ATOM 1649 C CA . MET A 1 203 ? -4.376 -3.085 -32.820 1.00 46.34 203 MET A CA 1
ATOM 1650 C C . MET A 1 203 ? -3.004 -2.674 -32.285 1.00 46.34 203 MET A C 1
ATOM 1652 O O . MET A 1 203 ? -2.139 -2.233 -33.038 1.00 46.34 203 MET A O 1
ATOM 1656 N N . TYR A 1 204 ? -2.860 -2.813 -30.966 1.00 42.78 204 TYR A N 1
ATOM 1657 C CA . TYR A 1 204 ? -1.611 -3.051 -30.243 1.00 42.78 204 TYR A CA 1
ATOM 1658 C C . TYR A 1 204 ? -1.878 -4.119 -29.187 1.00 42.78 204 TYR A C 1
ATOM 1660 O O . TYR A 1 204 ? -2.911 -3.988 -28.490 1.00 42.78 204 TYR A O 1
#

Radius of gyration: 23.63 Å; Cα contacts (8 Å, |Δi|>4): 199; chains: 1; bounding box: 49×38×81 Å

Solvent-accessible surface area (backbone atoms only — not comparable to full-atom values): 12196 Å² total; per-residue (Å²): 130,66,49,99,82,74,39,49,67,68,57,50,51,52,50,52,51,55,63,59,67,68,59,72,82,67,74,69,71,70,42,46,64,46,72,50,75,44,55,43,56,87,49,44,68,80,50,74,44,78,30,83,48,81,92,52,55,59,59,63,47,51,49,56,67,76,74,41,56,65,90,70,55,57,60,67,44,71,34,82,62,21,58,57,30,48,55,54,43,53,74,74,43,40,80,64,49,64,76,45,42,52,21,26,19,54,67,67,46,66,70,43,91,71,62,79,30,97,50,60,78,89,25,47,42,86,83,36,78,94,48,64,88,50,48,57,57,20,56,54,60,48,46,65,59,52,56,78,47,43,68,62,44,55,77,22,49,51,68,53,35,67,52,51,51,57,52,54,51,49,56,50,51,71,66,51,77,52,88,53,49,67,48,57,76,67,49,66,62,76,91,75,50,55,70,72,59,49,53,69,73,70,68,124

Sequence (204 aa):
HRCRSGLTVGEFDAKVALESGIKKNKRLQRHTKGGFVFSCPHCVIYGFHVMLRGESPRDPFTVLYTRLNRRDLPLYLIHDNACKLRAYAMRREPAFFADVRFLVDRFHFHHTTAEAHKCGPSYNTDYYDSVRWVNTSAVESCNAFLVKFKTQAWHSSLVAFMIILPNQVSGRNSALLRVDEPKLRIAGRADTWRPSVRQRLLMY